Protein AF-0000000081462353 (afdb_homodimer)

pLDDT: mean 85.9, std 19.62, range [32.81, 98.94]

Secondary structure (DSSP, 8-state):
------------------TT--S-EEEEEEEEEETT--SS--TT-EE-TT-EEEEEEE-TTT--EEEEEEEE--TTSEEEEEE-S--TT-EEEEEEEE-S-TTS-EEPSSSSEEEE---STT----SEEEPPPEEEE-SSPPTTHHHHHHHHHHTT-/------------------TT--S-EEEEEEEEEETT--SS--TT-EE-TT-EEEEEEE-TTT--EEEEEEEE--TTSEEEEEE-S--TT-EEEEEEEE-S-TTS-EEPSSSSEEEE---STT----SEEEPPPEEEE-SSPPTTHHHHHHHHHHTT-

InterPro domains:
  IPR006041 Pollen allergen Ole e 1 family [PTHR31614] (5-152)

Nearest PDB structures (foldseek):
  6yoa-assembly1_B  TM=8.353E-01  e=1.155E-12  Ligustrum vulgare
  4z8w-assembly1_A  TM=8.890E-01  e=3.327E-10  Plantago lanceolata
  8dek-assembly1_A  TM=6.326E-01  e=9.142E-02  Akkermansia muciniphila
  5gni-assembly1_A  TM=4.703E-01  e=5.403E-01  Homo sapiens
  5gni-assembly1_B  TM=4.825E-01  e=7.538E-01  Homo sapiens

Sequence (314 aa):
MARLLLFALCVLPSLVSAWGMGNPFHVRGRVYCDTCQCGFETQKTTYISGATVRVECRDRTDLQLRYSLEGVTDSAGAYKIKVVGDQADRICHVVLVDSPLADCKIAHPVRNRAEVILTRSNGAISDLHYANSLGFVKDEALPGCAELVKKLLESDEMARLLLFALCVLPSLVSAWGMGNPFHVRGRVYCDTCQCGFETQKTTYISGATVRVECRDRTDLQLRYSLEGVTDSAGAYKIKVVGDQADRICHVVLVDSPLADCKIAHPVRNRAEVILTRSNGAISDLHYANSLGFVKDEALPGCAELVKKLLESDE

Structure (mmCIF, N/CA/C/O backbone):
data_AF-0000000081462353-model_v1
#
loop_
_entity.id
_entity.type
_entity.pdbx_description
1 polymer 'Uncharacterized protein'
#
loop_
_atom_site.group_PDB
_atom_site.id
_atom_site.type_symbol
_atom_site.label_atom_id
_atom_site.label_alt_id
_atom_site.label_comp_id
_atom_site.label_asym_id
_atom_site.label_entity_id
_atom_site.label_seq_id
_atom_site.pdbx_PDB_ins_code
_atom_site.Cartn_x
_atom_site.Cartn_y
_atom_site.Cartn_z
_atom_site.occupancy
_atom_site.B_iso_or_equiv
_atom_site.auth_seq_id
_atom_site.auth_comp_id
_atom_site.auth_asym_id
_atom_site.auth_atom_id
_atom_site.pdbx_PDB_model_num
ATOM 1 N N . MET A 1 1 ? 14.367 62.594 -28.547 1 35.31 1 MET A N 1
ATOM 2 C CA . MET A 1 1 ? 14.398 62.125 -27.172 1 35.31 1 MET A CA 1
ATOM 3 C C . MET A 1 1 ? 13.258 61.156 -26.922 1 35.31 1 MET A C 1
ATOM 5 O O . MET A 1 1 ? 12.102 61.531 -26.781 1 35.31 1 MET A O 1
ATOM 9 N N . ALA A 1 2 ? 13.359 59.938 -27.5 1 46.81 2 ALA A N 1
ATOM 10 C CA . ALA A 1 2 ? 12.453 58.812 -27.328 1 46.81 2 ALA A CA 1
ATOM 11 C C . ALA A 1 2 ? 12.344 58.406 -25.844 1 46.81 2 ALA A C 1
ATOM 13 O O . ALA A 1 2 ? 13.359 58.156 -25.188 1 46.81 2 ALA A O 1
ATOM 14 N N . ARG A 1 3 ? 11.305 58.938 -25.047 1 49.06 3 ARG A N 1
ATOM 15 C CA . ARG A 1 3 ? 10.953 58.562 -23.688 1 49.06 3 ARG A CA 1
ATOM 16 C C . ARG A 1 3 ? 10.812 57.062 -23.562 1 49.06 3 ARG A C 1
ATOM 18 O O . ARG A 1 3 ? 9.984 56.438 -24.25 1 49.06 3 ARG A O 1
ATOM 25 N N . LEU A 1 4 ? 11.883 56.344 -23.25 1 43.06 4 LEU A N 1
ATOM 26 C CA . LEU A 1 4 ? 11.844 54.938 -22.875 1 43.06 4 LEU A CA 1
ATOM 27 C C . LEU A 1 4 ? 10.836 54.688 -21.75 1 43.06 4 LEU A C 1
ATOM 29 O O . LEU A 1 4 ? 11.016 55.188 -20.641 1 43.06 4 LEU A O 1
ATOM 33 N N . LEU A 1 5 ? 9.578 54.531 -22.078 1 40.41 5 LEU A N 1
ATOM 34 C CA . LEU A 1 5 ? 8.594 54.125 -21.078 1 40.41 5 LEU A CA 1
ATOM 35 C C . LEU A 1 5 ? 9.023 52.844 -20.375 1 40.41 5 LEU A C 1
ATOM 37 O O . LEU A 1 5 ? 9.188 51.812 -21.016 1 40.41 5 LEU A O 1
ATOM 41 N N . LEU A 1 6 ? 9.844 52.969 -19.344 1 40.88 6 LEU A N 1
ATOM 42 C CA . LEU A 1 6 ? 10.156 51.875 -18.422 1 40.88 6 LEU A CA 1
ATOM 43 C C . LEU A 1 6 ? 8.883 51.281 -17.844 1 40.88 6 LEU A C 1
ATOM 45 O O . LEU A 1 6 ? 8.156 51.938 -17.109 1 40.88 6 LEU A O 1
ATOM 49 N N . PHE A 1 7 ? 8.242 50.406 -18.578 1 40.19 7 PHE A N 1
ATOM 50 C CA . PHE A 1 7 ? 7.176 49.625 -17.984 1 40.19 7 PHE A CA 1
ATOM 51 C C . PHE A 1 7 ? 7.684 48.844 -16.766 1 40.19 7 PHE A C 1
ATOM 53 O O . PHE A 1 7 ? 8.57 48 -16.891 1 40.19 7 PHE A O 1
ATOM 60 N N . ALA A 1 8 ? 7.648 49.438 -15.578 1 42.81 8 ALA A N 1
ATOM 61 C CA . ALA A 1 8 ? 7.906 48.75 -14.328 1 42.81 8 ALA A CA 1
ATOM 62 C C . ALA A 1 8 ? 6.992 47.531 -14.188 1 42.81 8 ALA A C 1
ATOM 64 O O . ALA A 1 8 ? 5.766 47.656 -14.141 1 42.81 8 ALA A O 1
ATOM 65 N N . LEU A 1 9 ? 7.371 46.406 -14.781 1 43.69 9 LEU A N 1
ATOM 66 C CA . LEU A 1 9 ? 6.707 45.156 -14.453 1 43.69 9 LEU A CA 1
ATOM 67 C C . LEU A 1 9 ? 6.633 44.969 -12.938 1 43.69 9 LEU A C 1
ATOM 69 O O . LEU A 1 9 ? 7.66 44.781 -12.281 1 43.69 9 LEU A O 1
ATOM 73 N N . CYS A 1 10 ? 5.656 45.594 -12.273 1 40.75 10 CYS A N 1
ATOM 74 C CA . CYS A 1 10 ? 5.379 45.312 -10.875 1 40.75 10 CYS A CA 1
ATOM 75 C C . CYS A 1 10 ? 5.227 43.812 -10.656 1 40.75 10 CYS A C 1
ATOM 77 O O . CYS A 1 10 ? 4.277 43.188 -11.156 1 40.75 10 CYS A O 1
ATOM 79 N N . VAL A 1 11 ? 6.297 43.094 -10.562 1 38.12 11 VAL A N 1
ATOM 80 C CA . VAL A 1 11 ? 6.195 41.75 -10.023 1 38.12 11 VAL A CA 1
ATOM 81 C C . VAL A 1 11 ? 5.41 41.75 -8.711 1 38.12 11 VAL A C 1
ATOM 83 O O . VAL A 1 11 ? 5.848 42.375 -7.73 1 38.12 11 VAL A O 1
ATOM 86 N N . LEU A 1 12 ? 4.055 41.969 -8.805 1 39.31 12 LEU A N 1
ATOM 87 C CA . LEU A 1 12 ? 3.287 41.719 -7.59 1 39.31 12 LEU A CA 1
ATOM 88 C C . LEU A 1 12 ? 3.809 40.5 -6.84 1 39.31 12 LEU A C 1
ATOM 90 O O . LEU A 1 12 ? 3.943 39.438 -7.418 1 39.31 12 LEU A O 1
ATOM 94 N N . PRO A 1 13 ? 4.605 40.75 -5.797 1 38.78 13 PRO A N 1
ATOM 95 C CA . PRO A 1 13 ? 4.828 39.531 -5.004 1 38.78 13 PRO A CA 1
ATOM 96 C C . PRO A 1 13 ? 3.541 38.75 -4.746 1 38.78 13 PRO A C 1
ATOM 98 O O . PRO A 1 13 ? 2.502 39.344 -4.457 1 38.78 13 PRO A O 1
ATOM 101 N N . SER A 1 14 ? 3.193 37.812 -5.641 1 37.59 14 SER A N 1
ATOM 102 C CA . SER A 1 14 ? 2.135 36.906 -5.18 1 37.59 14 SER A CA 1
ATOM 103 C C . SER A 1 14 ? 2.238 36.656 -3.68 1 37.59 14 SER A C 1
ATOM 105 O O . SER A 1 14 ? 3.246 36.125 -3.199 1 37.59 14 SER A O 1
ATOM 107 N N . LEU A 1 15 ? 1.846 37.594 -2.877 1 32.84 15 LEU A N 1
ATOM 108 C CA . LEU A 1 15 ? 1.673 37.25 -1.471 1 32.84 15 LEU A CA 1
ATOM 109 C C . LEU A 1 15 ? 1.137 35.844 -1.32 1 32.84 15 LEU A C 1
ATOM 111 O O . LEU A 1 15 ? -0.007 35.562 -1.689 1 32.84 15 LEU A O 1
ATOM 115 N N . VAL A 1 16 ? 1.952 34.875 -1.685 1 36.88 16 VAL A N 1
ATOM 116 C CA . VAL A 1 16 ? 1.567 33.625 -1.043 1 36.88 16 VAL A CA 1
ATOM 117 C C . VAL A 1 16 ? 1.137 33.875 0.397 1 36.88 16 VAL A C 1
ATOM 119 O O . VAL A 1 16 ? 1.931 34.344 1.212 1 36.88 16 VAL A O 1
ATOM 122 N N . SER A 1 17 ? -0.048 34.594 0.591 1 33.78 17 SER A N 1
ATOM 123 C CA . SER A 1 17 ? -0.599 34.719 1.937 1 33.78 17 SER A CA 1
ATOM 124 C C . SER A 1 17 ? -0.108 33.594 2.844 1 33.78 17 SER A C 1
ATOM 126 O O . SER A 1 17 ? -0.236 32.406 2.506 1 33.78 17 SER A O 1
ATOM 128 N N . ALA A 1 18 ? 0.936 33.75 3.572 1 38.09 18 ALA A N 1
ATOM 129 C CA . ALA A 1 18 ? 1.39 32.969 4.715 1 38.09 18 ALA A CA 1
ATOM 130 C C . ALA A 1 18 ? 0.212 32.531 5.582 1 38.09 18 ALA A C 1
ATOM 132 O O . ALA A 1 18 ? 0.402 32.031 6.695 1 38.09 18 ALA A O 1
ATOM 133 N N . TRP A 1 19 ? -0.951 33.281 5.605 1 39.91 19 TRP A N 1
ATOM 134 C CA . TRP A 1 19 ? -1.946 33.062 6.645 1 39.91 19 TRP A CA 1
ATOM 135 C C . TRP A 1 19 ? -2.012 31.578 7.016 1 39.91 19 TRP A C 1
ATOM 137 O O . TRP A 1 19 ? -1.968 31.234 8.195 1 39.91 19 TRP A O 1
ATOM 147 N N . GLY A 1 20 ? -2.916 30.766 6.246 1 41.38 20 GLY A N 1
ATOM 148 C CA . GLY A 1 20 ? -3.473 29.484 6.645 1 41.38 20 GLY A CA 1
ATOM 149 C C . GLY A 1 20 ? -2.428 28.391 6.758 1 41.38 20 GLY A C 1
ATOM 150 O O . GLY A 1 20 ? -2.512 27.375 6.066 1 41.38 20 GLY A O 1
ATOM 151 N N . MET A 1 21 ? -1.361 28.719 6.91 1 50.09 21 MET A N 1
ATOM 152 C CA . MET A 1 21 ? -0.301 27.719 6.973 1 50.09 21 MET A CA 1
ATOM 153 C C . MET A 1 21 ? -0.575 26.703 8.078 1 50.09 21 MET A C 1
ATOM 155 O O . MET A 1 21 ? -0.291 26.969 9.25 1 50.09 21 MET A O 1
ATOM 159 N N . GLY A 1 22 ? -1.827 26.375 8.273 1 60.41 22 GLY A N 1
ATOM 160 C CA . GLY A 1 22 ? -2.24 25.375 9.242 1 60.41 22 GLY A CA 1
ATOM 161 C C . GLY A 1 22 ? -1.148 24.375 9.555 1 60.41 22 GLY A C 1
ATOM 162 O O . GLY A 1 22 ? -0.006 24.531 9.117 1 60.41 22 GLY A O 1
ATOM 163 N N . ASN A 1 23 ? -1.297 23.688 10.688 1 79.31 23 ASN A N 1
ATOM 164 C CA . ASN A 1 23 ? -0.385 22.609 11.07 1 79.31 23 ASN A CA 1
ATOM 165 C C . ASN A 1 23 ? 0.07 21.797 9.859 1 79.31 23 ASN A C 1
ATOM 167 O O . ASN A 1 23 ? -0.723 21.531 8.953 1 79.31 23 ASN A O 1
ATOM 171 N N . PRO A 1 24 ? 1.426 21.797 9.766 1 90.06 24 PRO A N 1
ATOM 172 C CA . PRO A 1 24 ? 1.896 20.984 8.641 1 90.06 24 PRO A CA 1
ATOM 173 C C . PRO A 1 24 ? 1.371 19.547 8.688 1 90.06 24 PRO A C 1
ATOM 175 O O . PRO A 1 24 ? 0.983 19.062 9.75 1 90.06 24 PRO A O 1
ATOM 178 N N . PHE A 1 25 ? 1.345 19.031 7.488 1 92.5 25 PHE A N 1
ATOM 179 C CA . PHE A 1 25 ? 1.126 17.594 7.422 1 92.5 25 PHE A CA 1
ATOM 180 C C . PHE A 1 25 ? 2.414 16.828 7.719 1 92.5 25 PHE A C 1
ATOM 182 O O . PHE A 1 25 ? 3.502 17.281 7.348 1 92.5 25 PHE A O 1
ATOM 189 N N . HIS A 1 26 ? 2.246 15.766 8.367 1 93.5 26 HIS A N 1
ATOM 190 C CA . HIS A 1 26 ? 3.355 14.859 8.641 1 93.5 26 HIS A CA 1
ATOM 191 C C . HIS A 1 26 ? 3.203 13.562 7.855 1 93.5 26 HIS A C 1
ATOM 193 O O . HIS A 1 26 ? 2.309 12.758 8.141 1 93.5 26 HIS A O 1
ATOM 199 N N . VAL A 1 27 ? 4.125 13.383 6.852 1 95.88 27 VAL A N 1
ATOM 200 C CA . VAL A 1 27 ? 4.121 12.156 6.051 1 95.88 27 VAL A CA 1
ATOM 201 C C . VAL A 1 27 ? 5.207 11.211 6.551 1 95.88 27 VAL A C 1
ATOM 203 O O . VAL A 1 27 ? 6.379 11.594 6.645 1 95.88 27 VAL A O 1
ATOM 206 N N . ARG A 1 28 ? 4.785 10.008 6.824 1 96.38 28 ARG A N 1
ATOM 207 C CA . ARG A 1 28 ? 5.715 9.016 7.348 1 96.38 28 ARG A CA 1
ATOM 208 C C . ARG A 1 28 ? 5.613 7.703 6.574 1 96.38 28 ARG A C 1
ATOM 210 O O . ARG A 1 28 ? 4.559 7.387 6.02 1 96.38 28 ARG A O 1
ATOM 217 N N . GLY A 1 29 ? 6.684 6.984 6.586 1 97.5 29 GLY A N 1
ATOM 218 C CA . GLY A 1 29 ? 6.758 5.676 5.961 1 97.5 29 GLY A CA 1
ATOM 219 C C . GLY A 1 29 ? 8.125 5.031 6.09 1 97.5 29 GLY A C 1
ATOM 220 O O . GLY A 1 29 ? 8.969 5.496 6.859 1 97.5 29 GLY A O 1
ATOM 221 N N . ARG A 1 30 ? 8.203 3.887 5.391 1 98.25 30 ARG A N 1
ATOM 222 C CA . ARG A 1 30 ? 9.461 3.145 5.465 1 98.25 30 ARG A CA 1
ATOM 223 C C . ARG A 1 30 ? 9.906 2.688 4.078 1 98.25 30 ARG A C 1
ATOM 225 O O . ARG A 1 30 ? 9.094 2.623 3.152 1 98.25 30 ARG A O 1
ATOM 232 N N . VAL A 1 31 ? 11.164 2.471 4.059 1 98.88 31 VAL A N 1
ATOM 233 C CA . VAL A 1 31 ? 11.773 1.926 2.846 1 98.88 31 VAL A CA 1
ATOM 234 C C . VAL A 1 31 ? 12.508 0.629 3.174 1 98.88 31 VAL A C 1
ATOM 236 O O . VAL A 1 31 ? 13.258 0.564 4.148 1 98.88 31 VAL A O 1
ATOM 239 N N . TYR A 1 32 ? 12.297 -0.385 2.328 1 98.69 32 TYR A N 1
ATOM 240 C CA . TYR A 1 32 ? 12.914 -1.674 2.611 1 98.69 32 TYR A CA 1
ATOM 241 C C . TYR A 1 32 ? 13.594 -2.238 1.369 1 98.69 32 TYR A C 1
ATOM 243 O O . TYR A 1 32 ? 13.383 -1.743 0.26 1 98.69 32 TYR A O 1
ATOM 251 N N . CYS A 1 33 ? 14.477 -3.152 1.644 1 98.75 33 CYS A N 1
ATOM 252 C CA . CYS A 1 33 ? 15.047 -3.986 0.593 1 98.75 33 CYS A CA 1
ATOM 253 C C . CYS A 1 33 ? 14.383 -5.359 0.565 1 98.75 33 CYS A C 1
ATOM 255 O O . CYS A 1 33 ? 14.398 -6.082 1.562 1 98.75 33 CYS A O 1
ATOM 257 N N . ASP A 1 34 ? 13.766 -5.668 -0.544 1 96.5 34 ASP A N 1
ATOM 258 C CA . ASP A 1 34 ? 13.242 -7.012 -0.77 1 96.5 34 ASP A CA 1
ATOM 259 C C . ASP A 1 34 ? 14.367 -8 -1.055 1 96.5 34 ASP A C 1
ATOM 261 O O . ASP A 1 34 ? 14.734 -8.219 -2.211 1 96.5 34 ASP A O 1
ATOM 265 N N . THR A 1 35 ? 14.734 -8.648 -0.069 1 96.75 35 THR A N 1
ATOM 266 C CA . THR A 1 35 ? 15.961 -9.445 -0.152 1 96.75 35 THR A CA 1
ATOM 267 C C . THR A 1 35 ? 15.688 -10.797 -0.796 1 96.75 35 THR A C 1
ATOM 269 O O . THR A 1 35 ? 16.609 -11.516 -1.174 1 96.75 35 THR A O 1
ATOM 272 N N . CYS A 1 36 ? 14.453 -11.117 -1.008 1 93.5 36 CYS A N 1
ATOM 273 C CA . CYS A 1 36 ? 14.117 -12.422 -1.576 1 93.5 36 CYS A CA 1
ATOM 274 C C . CYS A 1 36 ? 13.359 -12.266 -2.887 1 93.5 36 CYS A C 1
ATOM 276 O O . CYS A 1 36 ? 12.844 -13.242 -3.434 1 93.5 36 CYS A O 1
ATOM 278 N N . GLN A 1 37 ? 13.164 -11.062 -3.279 1 90.75 37 GLN A N 1
ATOM 279 C CA . GLN A 1 37 ? 12.477 -10.773 -4.531 1 90.75 37 GLN A CA 1
ATOM 280 C C . GLN A 1 37 ? 11.055 -11.336 -4.523 1 90.75 37 GLN A C 1
ATOM 282 O O . GLN A 1 37 ? 10.602 -11.906 -5.52 1 90.75 37 GLN A O 1
ATOM 287 N N . CYS A 1 38 ? 10.469 -11.172 -3.348 1 88.5 38 CYS A N 1
ATOM 288 C CA . CYS A 1 38 ? 9.117 -11.695 -3.188 1 88.5 38 CYS A CA 1
ATOM 289 C C . CYS A 1 38 ? 8.078 -10.68 -3.654 1 88.5 38 CYS A C 1
ATOM 291 O O . CYS A 1 38 ? 6.938 -11.047 -3.941 1 88.5 38 CYS A O 1
ATOM 293 N N . GLY A 1 39 ? 8.445 -9.43 -3.617 1 88.38 39 GLY A N 1
ATOM 294 C CA . GLY A 1 39 ? 7.512 -8.367 -3.961 1 88.38 39 GLY A CA 1
ATOM 295 C C . GLY A 1 39 ? 6.793 -7.793 -2.756 1 88.38 39 GLY A C 1
ATOM 296 O O . GLY A 1 39 ? 5.938 -6.918 -2.898 1 88.38 39 GLY A O 1
ATOM 297 N N . PHE A 1 40 ? 7.066 -8.344 -1.596 1 90.19 40 PHE A N 1
ATOM 298 C CA . PHE A 1 40 ? 6.496 -7.875 -0.339 1 90.19 40 PHE A CA 1
ATOM 299 C C . PHE A 1 40 ? 7.465 -8.102 0.814 1 90.19 40 PHE A C 1
ATOM 301 O O . PHE A 1 40 ? 8.508 -8.734 0.642 1 90.19 40 PHE A O 1
ATOM 308 N N . GLU A 1 41 ? 7.113 -7.52 1.878 1 93.31 41 GLU A N 1
ATOM 309 C CA . GLU A 1 41 ? 7.969 -7.652 3.055 1 93.31 41 GLU A CA 1
ATOM 310 C C . GLU A 1 41 ? 7.848 -9.039 3.67 1 93.31 41 GLU A C 1
ATOM 312 O O . GLU A 1 41 ? 6.75 -9.594 3.766 1 93.31 41 GLU A O 1
ATOM 317 N N . THR A 1 42 ? 9.016 -9.625 4.012 1 93.19 42 THR A N 1
ATOM 318 C CA . THR A 1 42 ? 9.109 -10.914 4.695 1 93.19 42 THR A CA 1
ATOM 319 C C . THR A 1 42 ? 9.992 -10.805 5.934 1 93.19 42 THR A C 1
ATOM 321 O O . THR A 1 42 ? 10.453 -9.711 6.281 1 93.19 42 THR A O 1
ATOM 324 N N . GLN A 1 43 ? 10.141 -11.961 6.566 1 94.5 43 GLN A N 1
ATOM 325 C CA . GLN A 1 43 ? 11.031 -11.984 7.723 1 94.5 43 GLN A CA 1
ATOM 326 C C . GLN A 1 43 ? 12.477 -11.734 7.309 1 94.5 43 GLN A C 1
ATOM 328 O O . GLN A 1 43 ? 13.32 -11.422 8.148 1 94.5 43 GLN A O 1
ATOM 333 N N . LYS A 1 44 ? 12.789 -11.742 6.004 1 96.06 44 LYS A N 1
ATOM 334 C CA . LYS A 1 44 ? 14.148 -11.523 5.523 1 96.06 44 LYS A CA 1
ATOM 335 C C . LYS A 1 44 ? 14.32 -10.109 4.977 1 96.06 44 LYS A C 1
ATOM 337 O O . LYS A 1 44 ? 15.414 -9.734 4.559 1 96.06 44 LYS A O 1
ATOM 342 N N . THR A 1 45 ? 13.289 -9.375 5.051 1 96.88 45 THR A N 1
ATOM 343 C CA . THR A 1 45 ? 13.336 -7.984 4.609 1 96.88 45 THR A CA 1
ATOM 344 C C . THR A 1 45 ? 14.273 -7.172 5.492 1 96.88 45 THR A C 1
ATOM 346 O O . THR A 1 45 ? 14.312 -7.363 6.711 1 96.88 45 THR A O 1
ATOM 349 N N . THR A 1 46 ? 15.016 -6.281 4.852 1 97.81 46 THR A N 1
ATOM 350 C CA . THR A 1 46 ? 15.812 -5.301 5.578 1 97.81 46 THR A CA 1
ATOM 351 C C . THR A 1 46 ? 15.359 -3.883 5.254 1 97.81 46 THR A C 1
ATOM 353 O O . THR A 1 46 ? 15.102 -3.559 4.094 1 97.81 46 THR A O 1
ATOM 356 N N . TYR A 1 47 ? 15.25 -3.076 6.34 1 98.69 47 TYR A N 1
ATOM 357 C CA . TYR A 1 47 ? 14.93 -1.669 6.137 1 98.69 47 TYR A CA 1
ATOM 358 C C . TYR A 1 47 ? 16.188 -0.864 5.816 1 98.69 47 TYR A C 1
ATOM 360 O O . TYR A 1 47 ? 17.266 -1.149 6.34 1 98.69 47 TYR A O 1
ATOM 368 N N . ILE A 1 48 ? 16.031 0.091 4.965 1 98.88 48 ILE A N 1
ATOM 369 C CA . ILE A 1 48 ? 17.203 0.777 4.41 1 98.88 48 ILE A CA 1
ATOM 370 C C . ILE A 1 48 ? 17.375 2.131 5.094 1 98.88 48 ILE A C 1
ATOM 372 O O . ILE A 1 48 ? 16.516 3.014 4.965 1 98.88 48 ILE A O 1
ATOM 376 N N . SER A 1 49 ? 18.453 2.266 5.809 1 98.75 49 SER A N 1
ATOM 377 C CA . SER A 1 49 ? 18.891 3.572 6.301 1 98.75 49 SER A CA 1
ATOM 378 C C . SER A 1 49 ? 19.516 4.398 5.188 1 98.75 49 SER A C 1
ATOM 380 O O . SER A 1 49 ? 20.344 3.893 4.422 1 98.75 49 SER A O 1
ATOM 382 N N . GLY A 1 50 ? 19.094 5.664 5.023 1 98.88 50 GLY A N 1
ATOM 383 C CA . GLY A 1 50 ? 19.75 6.566 4.086 1 98.88 50 GLY A CA 1
ATOM 384 C C . GLY A 1 50 ? 19.109 6.562 2.711 1 98.88 50 GLY A C 1
ATOM 385 O O . GLY A 1 50 ? 19.641 7.148 1.77 1 98.88 50 GLY A O 1
ATOM 386 N N . ALA A 1 51 ? 18.031 5.887 2.623 1 98.94 51 ALA A N 1
ATOM 387 C CA . ALA A 1 51 ? 17.312 5.961 1.357 1 98.94 51 ALA A CA 1
ATOM 388 C C . ALA A 1 51 ? 16.641 7.324 1.183 1 98.94 51 ALA A C 1
ATOM 390 O O . ALA A 1 51 ? 16.188 7.93 2.156 1 98.94 51 ALA A O 1
ATOM 391 N N . THR A 1 52 ? 16.516 7.777 -0.047 1 98.94 52 THR A N 1
ATOM 392 C CA . THR A 1 52 ? 15.859 9.039 -0.356 1 98.94 52 THR A CA 1
ATOM 393 C C . THR A 1 52 ? 14.477 8.797 -0.959 1 98.94 52 THR A C 1
ATOM 395 O O . THR A 1 52 ? 14.32 7.949 -1.841 1 98.94 52 THR A O 1
ATOM 398 N N . VAL A 1 53 ? 13.531 9.492 -0.381 1 98.94 53 VAL A N 1
ATOM 399 C CA . VAL A 1 53 ? 12.18 9.516 -0.929 1 98.94 53 VAL A CA 1
ATOM 400 C C . VAL A 1 53 ? 11.758 10.953 -1.228 1 98.94 53 VAL A C 1
ATOM 402 O O . VAL A 1 53 ? 12.438 11.898 -0.819 1 98.94 53 VAL A O 1
ATOM 405 N N . ARG A 1 54 ? 10.648 11.047 -2.014 1 98.88 54 ARG A N 1
ATOM 406 C CA . ARG A 1 54 ? 10.156 12.375 -2.369 1 98.88 54 ARG A CA 1
ATOM 407 C C . ARG A 1 54 ? 8.633 12.422 -2.34 1 98.88 54 ARG A C 1
ATOM 409 O O . ARG A 1 54 ? 7.973 11.516 -2.85 1 98.88 54 ARG A O 1
ATOM 416 N N . VAL A 1 55 ? 8.148 13.469 -1.651 1 98.69 55 VAL A N 1
ATOM 417 C CA . VAL A 1 55 ? 6.734 13.797 -1.81 1 98.69 55 VAL A CA 1
ATOM 418 C C . VAL A 1 55 ? 6.547 14.664 -3.057 1 98.69 55 VA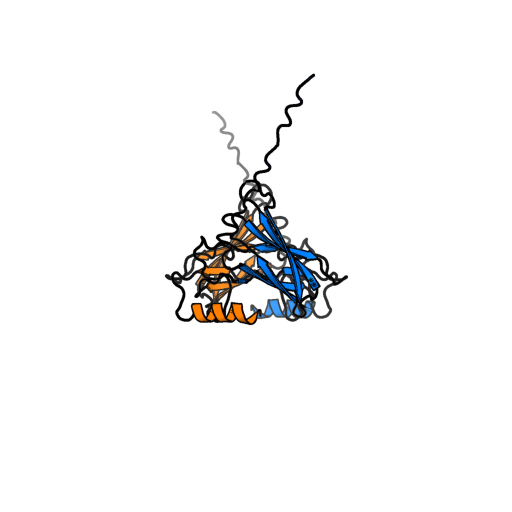L A C 1
ATOM 420 O O . VAL A 1 55 ? 7.234 15.672 -3.234 1 98.69 55 VAL A O 1
ATOM 423 N N . GLU A 1 56 ? 5.684 14.219 -3.91 1 98.62 56 GLU A N 1
ATOM 424 C CA . GLU A 1 56 ? 5.332 14.992 -5.098 1 98.62 56 GLU A CA 1
ATOM 425 C C . GLU A 1 56 ? 3.82 15.156 -5.223 1 98.62 56 GLU A C 1
ATOM 427 O O . GLU A 1 56 ? 3.068 14.203 -5.012 1 98.62 56 GLU A O 1
ATOM 432 N N . CYS A 1 57 ? 3.434 16.359 -5.516 1 98.06 57 CYS A N 1
ATOM 433 C CA . CYS A 1 57 ? 2.027 16.641 -5.777 1 98.06 57 CYS A CA 1
ATOM 434 C C . CYS A 1 57 ? 1.847 17.281 -7.152 1 98.06 57 CYS A C 1
ATOM 436 O O . CYS A 1 57 ? 2.57 18.203 -7.508 1 98.06 57 CYS A O 1
ATOM 438 N N . ARG A 1 58 ? 0.872 16.688 -7.828 1 97.81 58 ARG A N 1
ATOM 439 C CA . ARG A 1 58 ? 0.622 17.125 -9.195 1 97.81 58 ARG A CA 1
ATOM 440 C C . ARG A 1 58 ? -0.813 17.625 -9.359 1 97.81 58 ARG A C 1
ATOM 442 O O . ARG A 1 58 ? -1.724 17.125 -8.695 1 97.81 58 ARG A O 1
ATOM 449 N N . ASP A 1 59 ? -0.865 18.562 -10.289 1 96.69 59 ASP A N 1
ATOM 450 C CA . ASP A 1 59 ? -2.199 19.016 -10.672 1 96.69 59 ASP A CA 1
ATOM 451 C C . ASP A 1 59 ? -2.984 17.891 -11.352 1 96.69 59 ASP A C 1
ATOM 453 O O . ASP A 1 59 ? -2.439 17.156 -12.18 1 96.69 59 ASP A O 1
ATOM 457 N N . ARG A 1 60 ? -4.262 17.844 -10.969 1 92.12 60 ARG A N 1
ATOM 458 C CA . ARG A 1 60 ? -5.082 16.75 -11.477 1 92.12 60 ARG A CA 1
ATOM 459 C C . ARG A 1 60 ? -5.352 16.906 -12.969 1 92.12 60 ARG A C 1
ATOM 461 O O . ARG A 1 60 ? -5.512 15.914 -13.688 1 92.12 60 ARG A O 1
ATOM 468 N N . THR A 1 61 ? -5.34 18.141 -13.469 1 92.88 61 THR A N 1
ATOM 469 C CA . THR A 1 61 ? -5.758 18.406 -14.844 1 92.88 61 THR A CA 1
ATOM 470 C C . THR A 1 61 ? -4.574 18.297 -15.797 1 92.88 61 THR A C 1
ATOM 472 O O . THR A 1 61 ? -4.645 17.594 -16.812 1 92.88 61 THR A O 1
ATOM 475 N N . ASP A 1 62 ? -3.48 18.875 -15.508 1 94 62 ASP A N 1
ATOM 476 C CA . ASP A 1 62 ? -2.387 18.906 -16.469 1 94 62 ASP A CA 1
ATOM 477 C C . ASP A 1 62 ? -1.221 18.031 -16.016 1 94 62 ASP A C 1
ATOM 479 O O . ASP A 1 62 ? -0.208 17.938 -16.719 1 94 62 ASP A O 1
ATOM 483 N N . LEU A 1 63 ? -1.341 17.5 -14.828 1 94.12 63 LEU A N 1
ATOM 484 C CA . LEU A 1 63 ? -0.371 16.562 -14.266 1 94.12 63 LEU A CA 1
ATOM 485 C C . LEU A 1 63 ? 0.983 17.234 -14.07 1 94.12 63 LEU A C 1
ATOM 487 O O . LEU A 1 63 ? 2.012 16.562 -13.992 1 94.12 63 LEU A O 1
ATOM 491 N N . GLN A 1 64 ? 0.986 18.547 -13.961 1 96.88 64 GLN A N 1
ATOM 492 C CA . GLN A 1 64 ? 2.23 19.266 -13.688 1 96.88 64 GLN A CA 1
ATOM 493 C C . GLN A 1 64 ? 2.602 19.172 -12.211 1 96.88 64 GLN A C 1
ATOM 495 O O . GLN A 1 64 ? 1.735 19.266 -11.344 1 96.88 64 GLN A O 1
ATOM 500 N N . LEU A 1 65 ? 3.943 19.031 -11.984 1 97.38 65 LEU A N 1
ATOM 501 C CA . LEU A 1 65 ? 4.457 19 -10.625 1 97.38 65 LEU A CA 1
ATOM 502 C C . LEU A 1 65 ? 4.281 20.359 -9.945 1 97.38 65 LEU A C 1
ATOM 504 O O . LEU A 1 65 ? 4.734 21.375 -10.469 1 97.38 65 LEU A O 1
ATOM 508 N N . ARG A 1 66 ? 3.568 20.359 -8.797 1 97.06 66 ARG A N 1
ATOM 509 C CA . ARG A 1 66 ? 3.287 21.625 -8.102 1 97.06 66 ARG A CA 1
ATOM 510 C C . ARG A 1 66 ? 3.986 21.672 -6.75 1 97.06 66 ARG A C 1
ATOM 512 O O . ARG A 1 66 ? 4.188 22.75 -6.188 1 97.06 66 ARG A O 1
ATOM 519 N N . TYR A 1 67 ? 4.273 20.578 -6.227 1 96.94 67 TYR A N 1
ATOM 520 C CA . TYR A 1 67 ? 4.969 20.469 -4.949 1 96.94 67 TYR A CA 1
ATOM 521 C C . TYR A 1 67 ? 5.941 19.297 -4.953 1 96.94 67 TYR A C 1
ATOM 523 O O . TYR A 1 67 ? 5.633 18.234 -5.484 1 96.94 67 TYR A O 1
ATOM 531 N N . SER A 1 68 ? 7.141 19.547 -4.422 1 98.12 68 SER A N 1
ATOM 532 C CA . SER A 1 68 ? 8.156 18.5 -4.316 1 98.12 68 SER A CA 1
ATOM 533 C C . SER A 1 68 ? 9.055 18.719 -3.105 1 98.12 68 SER A C 1
ATOM 535 O O . SER A 1 68 ? 9.562 19.828 -2.898 1 98.12 68 SER A O 1
ATOM 537 N N . LEU A 1 69 ? 9.25 17.703 -2.291 1 98.5 69 LEU A N 1
ATOM 538 C CA . LEU A 1 69 ? 10.117 17.75 -1.121 1 98.5 69 LEU A CA 1
ATOM 539 C C . LEU A 1 69 ? 10.719 16.375 -0.831 1 98.5 69 LEU A C 1
ATOM 541 O O . LEU A 1 69 ? 9.992 15.391 -0.709 1 98.5 69 LEU A O 1
ATOM 545 N N . GLU A 1 70 ? 12.047 16.312 -0.684 1 98.56 70 GLU A N 1
ATOM 546 C CA . GLU A 1 70 ? 12.719 15.047 -0.442 1 98.56 70 GLU A CA 1
ATOM 547 C C . GLU A 1 70 ? 12.938 14.812 1.051 1 98.56 70 GLU A C 1
ATOM 549 O O . GLU A 1 70 ? 12.938 15.758 1.839 1 98.56 70 GLU A O 1
ATOM 554 N N . GLY A 1 71 ? 12.969 13.57 1.388 1 98.69 71 GLY A N 1
ATOM 555 C CA . GLY A 1 71 ? 13.359 13.094 2.707 1 98.69 71 GLY A CA 1
ATOM 556 C C . GLY A 1 71 ? 14.297 11.906 2.66 1 98.69 71 GLY A C 1
ATOM 557 O O . GLY A 1 71 ? 14.492 11.305 1.603 1 98.69 71 GLY A O 1
ATOM 558 N N . VAL A 1 72 ? 14.953 11.68 3.814 1 98.88 72 VAL A N 1
ATOM 559 C CA . VAL A 1 72 ? 15.898 10.57 3.928 1 98.88 72 VAL A CA 1
ATOM 560 C C . VAL A 1 72 ? 15.523 9.695 5.121 1 98.88 72 VAL A C 1
ATOM 562 O O . VAL A 1 72 ? 15.156 10.203 6.184 1 98.88 72 VAL A O 1
ATOM 565 N N . THR A 1 73 ? 15.625 8.422 4.918 1 98.75 73 THR A N 1
ATOM 566 C CA . THR A 1 73 ? 15.25 7.508 5.992 1 98.75 73 THR A CA 1
ATOM 567 C C . THR A 1 73 ? 16.297 7.512 7.094 1 98.75 73 THR A C 1
ATOM 569 O O . THR A 1 73 ? 17.484 7.738 6.828 1 98.75 73 THR A O 1
ATOM 572 N N . ASP A 1 74 ? 15.844 7.25 8.234 1 98.19 74 ASP A N 1
ATOM 573 C CA . ASP A 1 74 ? 16.734 7.148 9.383 1 98.19 74 ASP A CA 1
ATOM 574 C C . ASP A 1 74 ? 17.266 5.73 9.547 1 98.19 74 ASP A C 1
ATOM 576 O O . ASP A 1 74 ? 17.219 4.93 8.609 1 98.19 74 ASP A O 1
ATOM 580 N N . SER A 1 75 ? 17.75 5.379 10.758 1 98 75 SER A N 1
ATOM 581 C CA . SER A 1 75 ? 18.422 4.105 11 1 98 75 SER A CA 1
ATOM 582 C C . SER A 1 75 ? 17.438 2.945 10.961 1 98 75 SER A C 1
ATOM 584 O O . SER A 1 75 ? 17.828 1.797 10.734 1 98 75 SER A O 1
ATOM 586 N N . ALA A 1 76 ? 16.172 3.27 11.18 1 97.19 76 ALA A N 1
ATOM 587 C CA . ALA A 1 76 ? 15.133 2.232 11.172 1 97.19 76 ALA A CA 1
ATOM 588 C C . ALA A 1 76 ? 14.484 2.123 9.797 1 97.19 76 ALA A C 1
ATOM 590 O O . ALA A 1 76 ? 13.523 1.372 9.617 1 97.19 76 ALA A O 1
ATOM 591 N N . GLY A 1 77 ? 15.023 2.885 8.812 1 98.62 77 GLY A N 1
ATOM 592 C CA . GLY A 1 77 ? 14.461 2.885 7.465 1 98.62 77 GLY A CA 1
ATOM 593 C C . GLY A 1 77 ? 13.203 3.721 7.34 1 98.62 77 GLY A C 1
ATOM 594 O O . GLY A 1 77 ? 12.453 3.582 6.375 1 98.62 77 GLY A O 1
ATOM 595 N N . ALA A 1 78 ? 12.984 4.559 8.398 1 98.19 78 ALA A N 1
ATOM 596 C CA . ALA A 1 78 ? 11.781 5.383 8.422 1 98.19 78 ALA A CA 1
ATOM 597 C C . ALA A 1 78 ? 12.086 6.805 7.957 1 98.19 78 ALA A C 1
ATOM 599 O O . ALA A 1 78 ? 13.195 7.309 8.156 1 98.19 78 ALA A O 1
ATOM 600 N N . TYR A 1 79 ? 11.125 7.406 7.301 1 98.12 79 TYR A N 1
ATOM 601 C CA . TYR A 1 79 ? 11.234 8.82 6.965 1 98.12 79 TYR A CA 1
ATOM 602 C C . TYR A 1 79 ? 10.078 9.617 7.574 1 98.12 79 TYR A C 1
ATOM 604 O O . TYR A 1 79 ? 9.016 9.062 7.852 1 98.12 79 TYR A O 1
ATOM 612 N N . LYS A 1 80 ? 10.336 10.859 7.789 1 97.06 80 LYS A N 1
ATOM 613 C CA . LYS A 1 80 ? 9.383 11.875 8.234 1 97.06 80 LYS A CA 1
ATOM 614 C C . LYS A 1 80 ? 9.523 13.156 7.418 1 97.06 80 LYS A C 1
ATOM 616 O O . LYS A 1 80 ? 10.57 13.805 7.441 1 97.06 80 LYS A O 1
ATOM 621 N N . ILE A 1 81 ? 8.508 13.453 6.719 1 97.06 81 ILE A N 1
ATOM 622 C CA . ILE A 1 81 ? 8.547 14.648 5.887 1 97.06 81 ILE A CA 1
ATOM 623 C C . ILE A 1 81 ? 7.43 15.609 6.301 1 97.06 81 ILE A C 1
ATOM 625 O O . ILE A 1 81 ? 6.262 15.219 6.363 1 97.06 81 ILE A O 1
ATOM 629 N N . LYS A 1 82 ? 7.77 16.781 6.621 1 95.38 82 LYS A N 1
ATOM 630 C CA . LYS A 1 82 ? 6.805 17.828 6.93 1 95.38 82 LYS A CA 1
ATOM 631 C C . LYS A 1 82 ? 6.406 18.594 5.676 1 95.38 82 LYS A C 1
ATOM 633 O O . LYS A 1 82 ? 7.254 19.203 5.02 1 95.38 82 LYS A O 1
ATOM 638 N N . VAL A 1 83 ? 5.156 18.453 5.383 1 95.38 83 VAL A N 1
ATOM 639 C CA . VAL A 1 83 ? 4.645 19.156 4.215 1 95.38 83 VAL A CA 1
ATOM 640 C C . VAL A 1 83 ? 3.826 20.359 4.656 1 95.38 83 VAL A C 1
ATOM 642 O O . VAL A 1 83 ? 2.775 20.219 5.285 1 95.38 83 VAL A O 1
ATOM 645 N N . VAL A 1 84 ? 4.309 21.469 4.266 1 91.56 84 VAL A N 1
ATOM 646 C CA . VAL A 1 84 ? 3.619 22.703 4.652 1 91.56 84 VAL A CA 1
ATOM 647 C C . VAL A 1 84 ? 2.545 23.031 3.621 1 91.56 84 VAL A C 1
ATOM 649 O O . VAL A 1 84 ? 2.775 22.906 2.416 1 91.56 84 VAL A O 1
ATOM 652 N N . GLY A 1 85 ? 1.362 23.375 4.16 1 88.81 85 GLY A N 1
ATOM 653 C CA . GLY A 1 85 ? 0.287 23.828 3.285 1 88.81 85 GLY A CA 1
ATOM 654 C C . GLY A 1 85 ? -0.647 22.703 2.877 1 88.81 85 GLY A C 1
ATOM 655 O O . GLY A 1 85 ? -0.231 21.547 2.781 1 88.81 85 GLY A O 1
ATOM 656 N N . ASP A 1 86 ? -1.883 23.016 2.691 1 90.94 86 ASP A N 1
ATOM 657 C CA . ASP A 1 86 ? -2.896 22.109 2.143 1 90.94 86 ASP A CA 1
ATOM 658 C C . ASP A 1 86 ? -2.727 21.953 0.634 1 90.94 86 ASP A C 1
ATOM 660 O O . ASP A 1 86 ? -2.615 22.938 -0.094 1 90.94 86 ASP A O 1
ATOM 664 N N . GLN A 1 87 ? -2.678 20.734 0.147 1 92.75 87 GLN A N 1
ATOM 665 C CA . GLN A 1 87 ? -2.414 20.469 -1.265 1 92.75 87 GLN A CA 1
ATOM 666 C C . GLN A 1 87 ? -3.715 20.391 -2.059 1 92.75 87 GLN A C 1
ATOM 668 O O . GLN A 1 87 ? -3.697 20.094 -3.258 1 92.75 87 GLN A O 1
ATOM 673 N N . ALA A 1 88 ? -4.84 20.5 -1.37 1 89.94 88 ALA A N 1
ATOM 674 C CA . ALA A 1 88 ? -6.156 20.625 -1.988 1 89.94 88 ALA A CA 1
ATOM 675 C C . ALA A 1 88 ? -6.469 19.391 -2.846 1 89.94 88 ALA A C 1
ATOM 677 O O . ALA A 1 88 ? -6.445 18.266 -2.357 1 89.94 88 ALA A O 1
ATOM 678 N N . ASP A 1 89 ? -6.797 19.625 -4.148 1 90.56 89 ASP A N 1
ATOM 679 C CA . ASP A 1 89 ? -7.266 18.547 -5.004 1 90.56 89 ASP A CA 1
ATOM 680 C C . ASP A 1 89 ? -6.109 17.922 -5.785 1 90.56 89 ASP A C 1
ATOM 682 O O . ASP A 1 89 ? -6.328 17.094 -6.68 1 90.56 89 ASP A O 1
ATOM 686 N N . ARG A 1 90 ? -4.914 18.219 -5.395 1 94.81 90 ARG A N 1
ATOM 687 C CA . ARG A 1 90 ? -3.762 17.641 -6.086 1 94.81 90 ARG A CA 1
ATOM 688 C C . ARG A 1 90 ? -3.59 16.172 -5.738 1 94.81 90 ARG A C 1
ATOM 690 O O . ARG A 1 90 ? -4.016 15.727 -4.672 1 94.81 90 ARG A O 1
ATOM 697 N N . ILE A 1 91 ? -2.975 15.461 -6.711 1 95.62 91 ILE A N 1
ATOM 698 C CA . ILE A 1 91 ? -2.615 14.07 -6.469 1 95.62 91 ILE A CA 1
ATOM 699 C C . ILE A 1 91 ? -1.212 13.992 -5.867 1 95.62 91 ILE A C 1
ATOM 701 O O . ILE A 1 91 ? -0.245 14.453 -6.48 1 95.62 91 ILE A O 1
ATOM 705 N N . CYS A 1 92 ? -1.099 13.445 -4.715 1 96.81 92 CYS A N 1
ATOM 706 C CA . CYS A 1 92 ? 0.185 13.414 -4.02 1 96.81 92 CYS A CA 1
ATOM 707 C C . CYS A 1 92 ? 0.653 11.984 -3.801 1 96.81 92 CYS A C 1
ATOM 709 O O . CYS A 1 92 ? -0.143 11.117 -3.443 1 96.81 92 CYS A O 1
ATOM 711 N N . HIS A 1 93 ? 1.965 11.773 -4.043 1 98 93 HIS A N 1
ATOM 712 C CA . HIS A 1 93 ? 2.621 10.484 -3.82 1 98 93 HIS A CA 1
ATOM 713 C C . HIS A 1 93 ? 3.93 10.664 -3.059 1 98 93 HIS A C 1
ATOM 715 O O . HIS A 1 93 ? 4.543 11.727 -3.105 1 98 93 HIS A O 1
ATOM 721 N N . VAL A 1 94 ? 4.223 9.672 -2.33 1 98.69 94 VAL A N 1
ATOM 722 C CA . VAL A 1 94 ? 5.629 9.469 -1.987 1 98.69 94 VAL A CA 1
ATOM 723 C C . VAL A 1 94 ? 6.27 8.5 -2.984 1 98.69 94 VAL A C 1
ATOM 725 O O . VAL A 1 94 ? 5.707 7.449 -3.287 1 98.69 94 VAL A O 1
ATOM 728 N N . VAL A 1 95 ? 7.52 8.883 -3.48 1 98.75 95 VAL A N 1
ATOM 729 C CA . VAL A 1 95 ? 8.18 8.039 -4.477 1 98.75 95 VAL A CA 1
ATOM 730 C C . VAL A 1 95 ? 9.609 7.742 -4.039 1 98.75 95 VAL A C 1
ATOM 732 O O . VAL A 1 95 ? 10.219 8.539 -3.32 1 98.75 95 VAL A O 1
ATOM 735 N N . LEU A 1 96 ? 10.078 6.59 -4.484 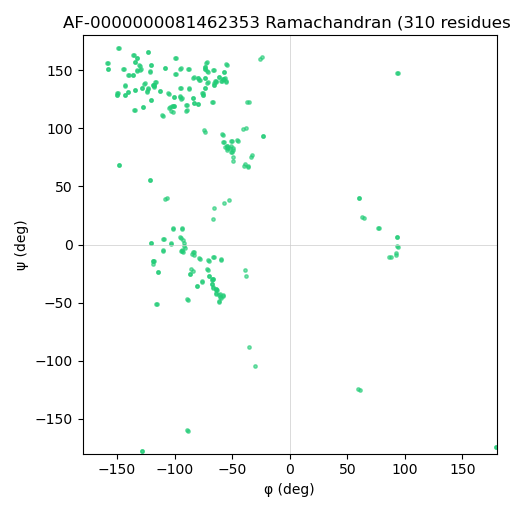1 98.81 96 LEU A N 1
ATOM 736 C CA . LEU A 1 96 ? 11.484 6.258 -4.266 1 98.81 96 LEU A CA 1
ATOM 737 C C . LEU A 1 96 ? 12.391 7.113 -5.152 1 98.81 96 LEU A C 1
ATOM 739 O O . LEU A 1 96 ? 12.07 7.348 -6.32 1 98.81 96 LEU A O 1
ATOM 743 N N . VAL A 1 97 ? 13.477 7.547 -4.578 1 98.81 97 VAL A N 1
ATOM 744 C CA . VAL A 1 97 ? 14.43 8.328 -5.348 1 98.81 97 VAL A CA 1
ATOM 745 C C . VAL A 1 97 ? 15.75 7.566 -5.465 1 98.81 97 VAL A C 1
ATOM 747 O O . VAL A 1 97 ? 16.297 7.422 -6.562 1 98.81 97 VAL A O 1
ATOM 750 N N . ASP A 1 98 ? 16.25 7.105 -4.25 1 98.69 98 ASP A N 1
ATOM 751 C CA . ASP A 1 98 ? 17.578 6.492 -4.285 1 98.69 98 ASP A CA 1
ATOM 752 C C . ASP A 1 98 ? 17.781 5.57 -3.088 1 98.69 98 ASP A C 1
ATOM 754 O O . ASP A 1 98 ? 17.234 5.805 -2.012 1 98.69 98 ASP A O 1
ATOM 758 N N . SER A 1 99 ? 18.609 4.578 -3.309 1 98.81 99 SER A N 1
ATOM 759 C CA . SER A 1 99 ? 19.078 3.686 -2.25 1 98.81 99 SER A CA 1
ATOM 760 C C . SER A 1 99 ? 20.594 3.754 -2.1 1 98.81 99 SER A C 1
ATOM 762 O O . SER A 1 99 ? 21.312 3.764 -3.094 1 98.81 99 SER A O 1
ATOM 764 N N . PRO A 1 100 ? 21.062 3.781 -0.873 1 98.75 100 PRO A N 1
ATOM 765 C CA . PRO A 1 100 ? 22.516 3.781 -0.687 1 98.75 100 PRO A CA 1
ATOM 766 C C . PRO A 1 100 ? 23.141 2.396 -0.863 1 98.75 100 PRO A C 1
ATOM 768 O O . PRO A 1 100 ? 24.359 2.266 -0.915 1 98.75 100 PRO A O 1
ATOM 771 N N . LEU A 1 101 ? 22.297 1.401 -0.896 1 98.5 101 LEU A N 1
ATOM 772 C CA . LEU A 1 101 ? 22.797 0.035 -1.032 1 98.5 101 LEU A CA 1
ATOM 773 C C . LEU A 1 101 ? 23.062 -0.304 -2.496 1 98.5 101 LEU A C 1
ATOM 775 O O . LEU A 1 101 ? 22.125 -0.371 -3.301 1 98.5 101 LEU A O 1
ATOM 779 N N . ALA A 1 102 ? 24.25 -0.646 -2.766 1 98 102 ALA A N 1
ATOM 780 C CA . ALA A 1 102 ? 24.672 -0.89 -4.145 1 98 102 ALA A CA 1
ATOM 781 C C . ALA A 1 102 ? 23.969 -2.113 -4.723 1 98 102 ALA A C 1
ATOM 783 O O . ALA A 1 102 ? 23.672 -2.164 -5.922 1 98 102 ALA A O 1
ATOM 784 N N . ASP A 1 103 ? 23.625 -3.084 -3.891 1 97.94 103 ASP A N 1
ATOM 785 C CA . ASP A 1 103 ? 23.031 -4.32 -4.398 1 97.94 103 ASP A CA 1
ATOM 786 C C . ASP A 1 103 ? 21.516 -4.328 -4.211 1 97.94 103 ASP A C 1
ATOM 788 O O . ASP A 1 103 ? 20.891 -5.375 -4.32 1 97.94 103 ASP A O 1
ATOM 792 N N . CYS A 1 104 ? 20.984 -3.156 -3.904 1 98.31 104 CYS A N 1
ATOM 793 C CA . CYS A 1 104 ? 19.547 -3.012 -3.74 1 98.31 104 CYS A CA 1
ATOM 794 C C . CYS A 1 104 ? 19.078 -1.622 -4.16 1 98.31 104 CYS A C 1
ATOM 796 O O . CYS A 1 104 ? 18.547 -0.865 -3.346 1 98.31 104 CYS A O 1
ATOM 798 N N . LYS A 1 105 ? 19.188 -1.388 -5.504 1 97.56 105 LYS A N 1
ATOM 799 C CA . LYS A 1 105 ? 18.953 -0.053 -6.055 1 97.56 105 LYS A CA 1
ATOM 800 C C . LYS A 1 105 ? 17.781 -0.048 -7.023 1 97.56 105 LYS A C 1
ATOM 802 O O . LYS A 1 105 ? 17.297 1.017 -7.41 1 97.56 105 LYS A O 1
ATOM 807 N N . ILE A 1 106 ? 17.453 -1.253 -7.355 1 96.44 106 ILE A N 1
ATOM 808 C CA . ILE A 1 106 ? 16.359 -1.344 -8.32 1 96.44 106 ILE A CA 1
ATOM 809 C C . ILE A 1 106 ? 15.023 -1.16 -7.609 1 96.44 106 ILE A C 1
ATOM 811 O O . ILE A 1 106 ? 14.68 -1.935 -6.711 1 96.44 106 ILE A O 1
ATOM 815 N N . ALA A 1 107 ? 14.211 -0.117 -8.008 1 97.56 107 ALA A N 1
ATOM 816 C CA . ALA A 1 107 ? 12.914 0.141 -7.395 1 97.56 107 ALA A CA 1
ATOM 817 C C . ALA A 1 107 ? 11.938 -0.996 -7.68 1 97.56 107 ALA A C 1
ATOM 819 O O . ALA A 1 107 ? 11.891 -1.517 -8.797 1 97.56 107 ALA A O 1
ATOM 820 N N . HIS A 1 108 ? 11.219 -1.334 -6.625 1 94.88 108 HIS A N 1
ATOM 821 C CA . HIS A 1 108 ? 10.164 -2.314 -6.824 1 94.88 108 HIS A CA 1
ATOM 822 C C . HIS A 1 108 ? 9.141 -1.824 -7.848 1 94.88 108 HIS A C 1
ATOM 824 O O . HIS A 1 108 ? 8.758 -0.653 -7.832 1 94.88 108 HIS A O 1
ATOM 830 N N . PRO A 1 109 ? 8.672 -2.674 -8.68 1 90.94 109 PRO A N 1
ATOM 831 C CA . PRO A 1 109 ? 7.809 -2.205 -9.766 1 90.94 109 PRO A CA 1
ATOM 832 C C . PRO A 1 109 ? 6.465 -1.68 -9.266 1 90.94 109 PRO A C 1
ATOM 834 O O . PRO A 1 109 ? 5.855 -0.821 -9.906 1 90.94 109 PRO A O 1
ATOM 837 N N . VAL A 1 110 ? 5.941 -2.182 -8.172 1 91 110 VAL A N 1
ATOM 838 C CA . VAL A 1 110 ? 4.613 -1.748 -7.75 1 91 110 VAL A CA 1
ATOM 839 C C . VAL A 1 110 ? 4.699 -1.084 -6.375 1 91 110 VAL A C 1
ATOM 841 O O . VAL A 1 110 ? 3.762 -0.409 -5.945 1 91 110 VAL A O 1
ATOM 844 N N . ARG A 1 111 ? 5.793 -1.328 -5.695 1 95.94 111 ARG A N 1
ATOM 845 C CA . ARG A 1 111 ? 5.961 -0.74 -4.371 1 95.94 111 ARG A CA 1
ATOM 846 C C . ARG A 1 111 ? 6.973 0.4 -4.402 1 95.94 111 ARG A C 1
ATOM 848 O O . ARG A 1 111 ? 7.836 0.495 -3.525 1 95.94 111 ARG A O 1
ATOM 855 N N . ASN A 1 112 ? 6.922 1.231 -5.492 1 97.69 112 ASN A N 1
ATOM 856 C CA . ASN A 1 112 ? 7.887 2.316 -5.641 1 97.69 112 ASN A CA 1
ATOM 857 C C . ASN A 1 112 ? 7.23 3.68 -5.449 1 97.69 112 ASN A C 1
ATOM 859 O O . ASN A 1 112 ? 7.891 4.715 -5.555 1 97.69 112 ASN A O 1
ATOM 863 N N . ARG A 1 113 ? 5.973 3.652 -5.094 1 97.44 113 ARG A N 1
ATOM 864 C CA . ARG A 1 113 ? 5.238 4.871 -4.773 1 97.44 113 ARG A CA 1
ATOM 865 C C . ARG A 1 113 ? 4.02 4.566 -3.908 1 97.44 113 ARG A C 1
ATOM 867 O O . ARG A 1 113 ? 3.539 3.434 -3.881 1 97.44 113 ARG A O 1
ATOM 874 N N . ALA A 1 114 ? 3.572 5.477 -3.205 1 97.38 114 ALA A N 1
ATOM 875 C CA . ALA A 1 114 ? 2.387 5.395 -2.357 1 97.38 114 ALA A CA 1
ATOM 876 C C . ALA A 1 114 ? 1.613 6.707 -2.365 1 97.38 114 ALA A C 1
ATOM 878 O O . ALA A 1 114 ? 2.193 7.777 -2.17 1 97.38 114 ALA A O 1
ATOM 879 N N . GLU A 1 115 ? 0.355 6.582 -2.633 1 95.25 115 GLU A N 1
ATOM 880 C CA . GLU A 1 115 ? -0.474 7.785 -2.627 1 95.25 115 GLU A CA 1
ATOM 881 C C . GLU A 1 115 ? -0.737 8.266 -1.202 1 95.25 115 GLU A C 1
ATOM 883 O O . GLU A 1 115 ? -0.903 7.457 -0.288 1 95.25 115 GLU A O 1
ATOM 888 N N . VAL A 1 116 ? -0.776 9.633 -1.026 1 94.56 116 VAL A N 1
ATOM 889 C CA . VAL A 1 116 ? -1.097 10.25 0.256 1 94.56 116 VAL A CA 1
ATOM 890 C C . VAL A 1 116 ? -2.062 11.414 0.043 1 94.56 116 VAL A C 1
ATOM 892 O O . VAL A 1 116 ? -2.014 12.086 -0.988 1 94.56 116 VAL A O 1
ATOM 895 N N . ILE A 1 117 ? -2.924 11.586 1.017 1 91.81 117 ILE A N 1
ATOM 896 C CA . ILE A 1 117 ? -3.879 12.688 0.967 1 91.81 117 ILE A CA 1
ATOM 897 C C . ILE A 1 117 ? -3.418 13.812 1.891 1 91.81 117 ILE A C 1
ATOM 899 O O . ILE A 1 117 ? -3.334 13.633 3.107 1 91.81 117 ILE A O 1
ATOM 903 N N . LEU A 1 118 ? -3.189 14.938 1.287 1 92.38 118 LEU A N 1
ATOM 904 C CA . LEU A 1 118 ? -2.629 16.047 2.061 1 92.38 118 LEU A CA 1
ATOM 905 C C . LEU A 1 118 ? -3.545 17.266 2.01 1 92.38 118 LEU A C 1
ATOM 907 O O . LEU A 1 118 ? -3.127 18.344 1.583 1 92.38 118 LEU A O 1
ATOM 911 N N . THR A 1 119 ? -4.75 17.031 2.406 1 89.38 119 THR A N 1
ATOM 912 C CA . THR A 1 119 ? -5.73 18.109 2.51 1 89.38 119 THR A CA 1
ATOM 913 C C . THR A 1 119 ? -6.66 17.875 3.699 1 89.38 119 THR A C 1
ATOM 915 O O . THR A 1 119 ? -6.898 16.734 4.098 1 89.38 119 THR A O 1
ATOM 918 N N . ARG A 1 120 ? -7.16 18.859 4.27 1 83.81 120 ARG A N 1
ATOM 919 C CA . ARG A 1 120 ? -8.109 18.797 5.379 1 83.81 120 ARG A CA 1
ATOM 920 C C . ARG A 1 120 ? -9.547 18.859 4.879 1 83.81 120 ARG A C 1
ATOM 922 O O . ARG A 1 120 ? -10.484 18.688 5.656 1 83.81 120 ARG A O 1
ATOM 929 N N . SER A 1 121 ? -9.672 19.062 3.652 1 80.06 121 SER A N 1
ATOM 930 C CA . SER A 1 121 ? -11 19.219 3.074 1 80.06 121 SER A CA 1
ATOM 931 C C . SER A 1 121 ? -11.758 17.891 3.066 1 80.06 121 SER A C 1
ATOM 933 O O . SER A 1 121 ? -12.977 17.875 2.879 1 80.06 121 SER A O 1
ATOM 935 N N . ASN A 1 122 ? -11.094 16.828 3.285 1 69 122 ASN A N 1
ATOM 936 C CA . ASN A 1 122 ? -11.742 15.516 3.223 1 69 122 ASN A CA 1
ATOM 937 C C . ASN A 1 122 ? -12.258 15.086 4.59 1 69 122 ASN A C 1
ATOM 939 O O . ASN A 1 122 ? -12.859 14.016 4.723 1 69 122 ASN A O 1
ATOM 943 N N . GLY A 1 123 ? -12.078 15.914 5.527 1 66.31 123 GLY A N 1
ATOM 944 C CA . GLY A 1 123 ? -12.609 15.609 6.848 1 66.31 123 GLY A CA 1
ATOM 945 C C . GLY A 1 123 ? -11.648 14.797 7.699 1 66.31 123 GLY A C 1
ATOM 946 O O . GLY A 1 123 ? -11.977 14.438 8.836 1 66.31 123 GLY A O 1
ATOM 947 N N . ALA A 1 124 ? -10.555 14.312 6.977 1 63.25 124 ALA A N 1
ATOM 948 C CA . ALA A 1 124 ? -9.617 13.562 7.809 1 63.25 124 ALA A CA 1
ATOM 949 C C . ALA A 1 124 ? -9.133 14.398 8.992 1 63.25 124 ALA A C 1
ATOM 951 O O . ALA A 1 124 ? -8.883 15.602 8.844 1 63.25 124 ALA A O 1
ATOM 952 N N . ILE A 1 125 ? -9.031 13.695 10.094 1 65.12 125 ILE A N 1
ATOM 953 C CA . ILE A 1 125 ? -8.789 14.406 11.344 1 65.12 125 ILE A CA 1
ATOM 954 C C . ILE A 1 125 ? -7.281 14.469 11.609 1 65.12 125 ILE A C 1
ATOM 956 O O . ILE A 1 125 ? -6.828 15.242 12.453 1 65.12 125 ILE A O 1
ATOM 960 N N . SER A 1 126 ? -6.531 13.82 10.82 1 78.38 126 SER A N 1
ATOM 961 C CA . SER A 1 126 ? -5.145 13.734 11.266 1 78.38 126 SER A CA 1
ATOM 962 C C . SER A 1 126 ? -4.207 14.438 10.297 1 78.38 126 SER A C 1
ATOM 964 O O . SER A 1 126 ? -4.395 14.375 9.078 1 78.38 126 SER A O 1
ATOM 966 N N . ASP A 1 127 ? -3.23 15.125 10.898 1 85.38 127 ASP A N 1
ATOM 967 C CA . ASP A 1 127 ? -2.146 15.711 10.109 1 85.38 127 ASP A CA 1
ATOM 968 C C . ASP A 1 127 ? -1.054 14.68 9.836 1 85.38 127 ASP A C 1
ATOM 970 O O . ASP A 1 127 ? -0.118 14.945 9.078 1 85.38 127 ASP A O 1
ATOM 974 N N . LEU A 1 128 ? -1.272 13.617 10.453 1 89.31 128 LEU A N 1
ATOM 975 C CA . LEU A 1 128 ? -0.321 12.531 10.258 1 89.31 128 LEU A CA 1
ATOM 976 C C . LEU A 1 128 ? -0.806 11.578 9.164 1 89.31 128 LEU A C 1
ATOM 978 O O . LEU A 1 128 ? -1.95 11.117 9.203 1 89.31 128 LEU A O 1
ATOM 982 N N . HIS A 1 129 ? 0.064 11.359 8.219 1 91.25 129 HIS A N 1
ATOM 983 C CA . HIS A 1 129 ? -0.226 10.438 7.121 1 91.25 129 HIS A CA 1
ATOM 984 C C . HIS A 1 129 ? 0.875 9.398 6.969 1 91.25 129 HIS A C 1
ATOM 986 O O . HIS A 1 129 ? 2.027 9.742 6.699 1 91.25 129 HIS A O 1
ATOM 992 N N . TYR A 1 130 ? 0.449 8.148 7.148 1 93.12 130 TYR A N 1
ATOM 993 C CA . TYR A 1 130 ? 1.388 7.062 6.887 1 93.12 130 TYR A CA 1
ATOM 994 C C . TYR A 1 130 ? 1.238 6.543 5.465 1 93.12 130 TYR A C 1
ATOM 996 O O . TYR A 1 130 ? 0.139 6.18 5.039 1 93.12 130 TYR A O 1
ATOM 1004 N N . ALA A 1 131 ? 2.33 6.543 4.77 1 95.56 131 ALA A N 1
ATOM 1005 C CA . ALA A 1 131 ? 2.373 5.914 3.449 1 95.56 131 ALA A CA 1
ATOM 1006 C C . ALA A 1 131 ? 2.711 4.43 3.559 1 95.56 131 ALA A C 1
ATOM 1008 O O . ALA A 1 131 ? 3.396 4.012 4.492 1 95.56 131 ALA A O 1
ATOM 1009 N N . ASN A 1 132 ? 2.174 3.66 2.529 1 95.69 132 ASN A N 1
ATOM 1010 C CA . ASN A 1 132 ? 2.648 2.285 2.406 1 95.69 132 ASN A CA 1
ATOM 1011 C C . ASN A 1 132 ? 4.164 2.227 2.238 1 95.69 132 ASN A C 1
ATOM 1013 O O . ASN A 1 132 ? 4.766 3.145 1.677 1 95.69 132 ASN A O 1
ATOM 1017 N N . SER A 1 133 ? 4.664 1.112 2.793 1 96.75 133 SER A N 1
ATOM 1018 C CA . SER A 1 133 ? 6.105 0.953 2.645 1 96.75 133 SER A CA 1
ATOM 1019 C C . SER A 1 133 ? 6.504 0.863 1.174 1 96.75 133 SER A C 1
ATOM 1021 O O . SER A 1 133 ? 5.773 0.287 0.363 1 96.75 133 SER A O 1
ATOM 1023 N N . LEU A 1 134 ? 7.641 1.433 0.915 1 98.44 134 LEU A N 1
ATOM 1024 C CA . LEU A 1 134 ? 8.234 1.377 -0.418 1 98.44 134 LEU A CA 1
ATOM 1025 C C . LEU A 1 134 ? 9.445 0.457 -0.436 1 98.44 134 LEU A C 1
ATOM 1027 O O . LEU A 1 134 ? 10.125 0.294 0.583 1 98.44 134 LEU A O 1
ATOM 1031 N N . GLY A 1 135 ? 9.672 -0.104 -1.637 1 98 135 GLY A N 1
ATOM 1032 C CA . GLY A 1 135 ? 10.727 -1.102 -1.613 1 98 135 GLY A CA 1
ATOM 1033 C C . GLY A 1 135 ? 11.625 -1.047 -2.834 1 98 135 GLY A C 1
ATOM 1034 O O . GLY A 1 135 ? 11.172 -0.723 -3.934 1 98 135 GLY A O 1
ATOM 1035 N N . PHE A 1 136 ? 12.914 -1.356 -2.566 1 98.31 136 PHE A N 1
ATOM 1036 C CA . PHE A 1 136 ? 13.867 -1.76 -3.598 1 98.31 136 PHE A CA 1
ATOM 1037 C C . PHE A 1 136 ? 14.016 -3.277 -3.635 1 98.31 136 PHE A C 1
ATOM 1039 O O . PHE A 1 136 ? 13.641 -3.965 -2.68 1 98.31 136 PHE A O 1
ATOM 1046 N N . VAL A 1 137 ? 14.523 -3.703 -4.789 1 96.25 137 VAL A N 1
ATOM 1047 C CA . VAL A 1 137 ? 14.68 -5.145 -4.957 1 96.25 137 VAL A CA 1
ATOM 1048 C C . VAL A 1 137 ? 16.156 -5.504 -5.016 1 96.25 137 VAL A C 1
ATOM 1050 O O . VAL A 1 137 ? 16.938 -4.875 -5.75 1 96.25 137 VAL A O 1
ATOM 1053 N N . LYS A 1 138 ? 16.438 -6.508 -4.219 1 96.25 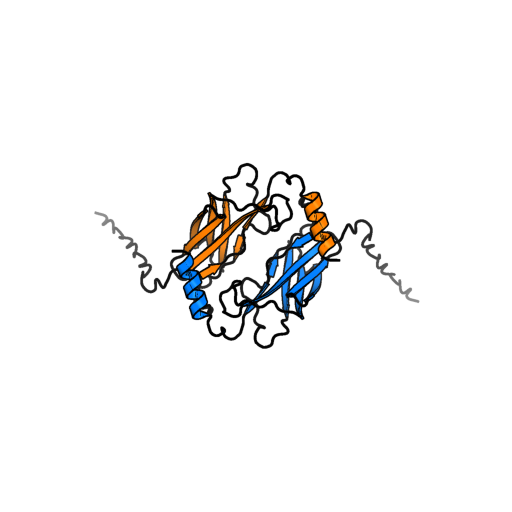138 LYS A N 1
ATOM 1054 C CA . LYS A 1 138 ? 17.828 -6.973 -4.25 1 96.25 138 LYS A CA 1
ATOM 1055 C C . LYS A 1 138 ? 18.172 -7.586 -5.605 1 96.25 138 LYS A C 1
ATOM 1057 O O . LYS A 1 138 ? 17.344 -8.273 -6.211 1 96.25 138 LYS A O 1
ATOM 1062 N N . ASP A 1 139 ? 19.453 -7.492 -6.012 1 94.62 139 ASP A N 1
ATOM 1063 C CA . ASP A 1 139 ? 19.906 -7.984 -7.312 1 94.62 139 ASP A CA 1
ATOM 1064 C C . ASP A 1 139 ? 19.75 -9.5 -7.402 1 94.62 139 ASP A C 1
ATOM 1066 O O . ASP A 1 139 ? 19.359 -10.031 -8.445 1 94.62 139 ASP A O 1
ATOM 1070 N N . GLU A 1 140 ? 20.125 -10.086 -6.297 1 93 140 GLU A N 1
ATOM 1071 C CA . GLU A 1 140 ? 20.031 -11.539 -6.199 1 93 140 GLU A CA 1
ATOM 1072 C C . GLU A 1 140 ? 19.406 -11.969 -4.871 1 93 140 GLU A C 1
ATOM 1074 O O . GLU A 1 140 ? 19.797 -11.477 -3.812 1 93 140 GLU A O 1
ATOM 1079 N N . ALA A 1 141 ? 18.438 -12.898 -5.035 1 93.62 141 ALA A N 1
ATOM 1080 C CA . ALA A 1 141 ? 17.797 -13.383 -3.816 1 93.62 141 ALA A CA 1
ATOM 1081 C C . ALA A 1 141 ? 18.812 -13.984 -2.855 1 93.62 141 ALA A C 1
ATOM 1083 O O . ALA A 1 141 ? 19.75 -14.672 -3.279 1 93.62 141 ALA A O 1
ATOM 1084 N N . LEU A 1 142 ? 18.609 -13.766 -1.56 1 95.5 142 LEU A N 1
ATOM 1085 C CA . LEU A 1 142 ? 19.5 -14.297 -0.536 1 95.5 142 LEU A CA 1
ATOM 1086 C C . LEU A 1 142 ? 19.312 -15.805 -0.381 1 95.5 142 LEU A C 1
ATOM 1088 O O . LEU A 1 142 ? 18.266 -16.344 -0.743 1 95.5 142 LEU A O 1
ATOM 1092 N N . PRO A 1 143 ? 20.391 -16.391 0.138 1 95.06 143 PRO A N 1
ATOM 1093 C CA . PRO A 1 143 ? 20.188 -17.797 0.497 1 95.06 143 PRO A CA 1
ATOM 1094 C C . PRO A 1 143 ? 19.031 -18 1.474 1 95.06 143 PRO A C 1
ATOM 1096 O O . PRO A 1 143 ? 18.812 -17.172 2.361 1 95.06 143 PRO A O 1
ATOM 1099 N N . GLY A 1 144 ? 18.266 -19.141 1.28 1 95.31 144 GLY A N 1
ATOM 1100 C CA . GLY A 1 144 ? 17.156 -19.453 2.17 1 95.31 144 GLY A CA 1
ATOM 1101 C C . GLY A 1 144 ? 15.836 -18.906 1.69 1 95.31 144 GLY A C 1
ATOM 1102 O O . GLY A 1 144 ? 14.789 -19.203 2.266 1 95.31 144 GLY A O 1
ATOM 1103 N N . CYS A 1 145 ? 15.875 -18.078 0.656 1 93.62 145 CYS A N 1
ATOM 1104 C CA . CYS A 1 145 ? 14.648 -17.469 0.162 1 93.62 145 CYS A CA 1
ATOM 1105 C C . CYS A 1 145 ? 13.711 -18.5 -0.432 1 93.62 145 CYS A C 1
ATOM 1107 O O . CYS A 1 145 ? 12.492 -18.422 -0.27 1 93.62 145 CYS A O 1
ATOM 1109 N N . ALA A 1 146 ? 14.273 -19.438 -1.061 1 89.06 146 ALA A N 1
ATOM 1110 C CA . ALA A 1 146 ? 13.453 -20.5 -1.643 1 89.06 146 ALA A CA 1
ATOM 1111 C C . ALA A 1 146 ? 12.648 -21.234 -0.567 1 89.06 146 ALA A C 1
ATOM 1113 O O . ALA A 1 146 ? 11.453 -21.469 -0.732 1 89.06 146 ALA A O 1
ATOM 1114 N N . GLU A 1 147 ? 13.305 -21.562 0.508 1 93 147 GLU A N 1
ATOM 1115 C CA . GLU A 1 147 ? 12.641 -22.234 1.622 1 93 147 GLU A CA 1
ATOM 1116 C C . GLU A 1 147 ? 11.57 -21.344 2.24 1 93 147 GLU A C 1
ATOM 1118 O O . GLU A 1 147 ? 10.492 -21.812 2.604 1 93 147 GLU A O 1
ATOM 1123 N N . LEU A 1 148 ? 11.875 -20.094 2.33 1 92.38 148 LEU A N 1
ATOM 1124 C CA . LEU A 1 148 ? 10.922 -19.141 2.889 1 92.38 148 LEU A CA 1
ATOM 1125 C C . LEU A 1 148 ? 9.656 -19.094 2.041 1 92.38 148 LEU A C 1
ATOM 1127 O O . LEU A 1 148 ? 8.547 -19.156 2.57 1 92.38 148 LEU A O 1
ATOM 1131 N N . VAL A 1 149 ? 9.805 -18.953 0.779 1 88 149 VAL A N 1
ATOM 1132 C CA . VAL A 1 149 ? 8.672 -18.844 -0.129 1 88 149 VAL A CA 1
ATOM 1133 C C . VAL A 1 149 ? 7.809 -20.094 -0.05 1 88 149 VAL A C 1
ATOM 1135 O O . VAL A 1 149 ? 6.578 -20.016 -0.028 1 88 149 VAL A O 1
ATOM 1138 N N . LYS A 1 150 ? 8.477 -21.203 -0.015 1 88.06 150 LYS A N 1
ATOM 1139 C CA . LYS A 1 150 ? 7.754 -22.469 0.119 1 88.06 150 LYS A CA 1
ATOM 1140 C C . LYS A 1 150 ? 6.906 -22.484 1.389 1 88.06 150 LYS A C 1
ATOM 1142 O O . LYS A 1 150 ? 5.738 -22.891 1.359 1 88.06 150 LYS A O 1
ATOM 1147 N N . LYS A 1 151 ? 7.453 -22.047 2.436 1 90.38 151 LYS A N 1
ATOM 1148 C CA . LYS A 1 151 ? 6.75 -22.016 3.713 1 90.38 151 LYS A CA 1
ATOM 1149 C C . LYS A 1 151 ? 5.547 -21.062 3.656 1 90.38 151 LYS A C 1
ATOM 1151 O O . LYS A 1 151 ? 4.484 -21.375 4.199 1 90.38 151 LYS A O 1
ATOM 1156 N N . LEU A 1 152 ? 5.727 -19.969 2.986 1 87 152 LEU A N 1
ATOM 1157 C CA . LEU A 1 152 ? 4.645 -19 2.885 1 87 152 LEU A CA 1
ATOM 1158 C C . LEU A 1 152 ? 3.492 -19.547 2.053 1 87 152 LEU A C 1
ATOM 1160 O O . LEU A 1 152 ? 2.324 -19.297 2.357 1 87 152 LEU A O 1
ATOM 1164 N N . LEU A 1 153 ? 3.801 -20.312 1.083 1 83.75 153 LEU A N 1
ATOM 1165 C CA . LEU A 1 153 ? 2.783 -20.875 0.205 1 83.75 153 LEU A CA 1
ATOM 1166 C C . LEU A 1 153 ? 2.049 -22.016 0.893 1 83.75 153 LEU A C 1
ATOM 1168 O O . LEU A 1 153 ? 0.854 -22.219 0.663 1 83.75 153 LEU A O 1
ATOM 1172 N N . GLU A 1 154 ? 2.676 -22.734 1.724 1 82.88 154 GLU A N 1
ATOM 1173 C CA . GLU A 1 154 ? 2.104 -23.891 2.414 1 82.88 154 GLU A CA 1
ATOM 1174 C C . GLU A 1 154 ? 1.258 -23.453 3.607 1 82.88 154 GLU A C 1
ATOM 1176 O O . GLU A 1 154 ? 0.341 -24.172 4.02 1 82.88 154 GLU A O 1
ATOM 1181 N N . SER A 1 155 ? 1.679 -22.375 4.297 1 70.94 155 SER A N 1
ATOM 1182 C CA . SER A 1 155 ? 0.915 -21.922 5.453 1 70.94 155 SER A CA 1
ATOM 1183 C C . SER A 1 155 ? -0.511 -21.547 5.059 1 70.94 155 SER A C 1
ATOM 1185 O O . SER A 1 155 ? -1.378 -21.391 5.922 1 70.94 155 SER A O 1
ATOM 1187 N N . ASP A 1 156 ? -0.934 -21.391 3.926 1 59.38 156 ASP A N 1
ATOM 1188 C CA . ASP A 1 156 ? -2.24 -20.984 3.41 1 59.38 156 ASP A CA 1
ATOM 1189 C C . ASP A 1 156 ? -3.168 -22.203 3.281 1 59.38 156 ASP A C 1
ATOM 1191 O O . ASP A 1 156 ? -4.371 -22.047 3.074 1 59.38 156 ASP A O 1
ATOM 1195 N N . GLU A 1 157 ? -2.516 -23.547 3.203 1 52.16 157 GLU A N 1
ATOM 1196 C CA . GLU A 1 157 ? -3.354 -24.734 3.152 1 52.16 157 GLU A CA 1
ATOM 1197 C C . GLU A 1 157 ? -3.809 -25.156 4.547 1 52.16 157 GLU A C 1
ATOM 1199 O O . GLU A 1 157 ? -3.072 -24.984 5.523 1 52.16 157 GLU A O 1
ATOM 1204 N N . MET B 1 1 ? -35.625 -21.672 -56.469 1 35.78 1 MET B N 1
ATOM 1205 C CA . MET B 1 1 ? -35.094 -22.344 -55.281 1 35.78 1 MET B CA 1
ATOM 1206 C C . MET B 1 1 ? -33.781 -21.703 -54.844 1 35.78 1 MET B C 1
ATOM 1208 O O . MET B 1 1 ? -32.75 -21.922 -55.469 1 35.78 1 MET B O 1
ATOM 1212 N N . ALA B 1 2 ? -33.844 -20.5 -54.25 1 46.88 2 ALA B N 1
ATOM 1213 C CA . ALA B 1 2 ? -32.719 -19.75 -53.688 1 46.88 2 ALA B CA 1
ATOM 1214 C C . ALA B 1 2 ? -32 -20.547 -52.594 1 46.88 2 ALA B C 1
ATOM 1216 O O . ALA B 1 2 ? -32.656 -21 -51.656 1 46.88 2 ALA B O 1
ATOM 1217 N N . ARG B 1 3 ? -30.859 -21.312 -52.906 1 50.06 3 ARG B N 1
ATOM 1218 C CA . ARG B 1 3 ? -29.969 -22.016 -51.969 1 50.06 3 ARG B CA 1
ATOM 1219 C C . ARG B 1 3 ? -29.516 -21.094 -50.875 1 50.06 3 ARG B C 1
ATOM 1221 O O . ARG B 1 3 ? -28.891 -20.062 -51.125 1 50.06 3 ARG B O 1
ATOM 1228 N N . LEU B 1 4 ? -30.25 -20.984 -49.75 1 43.84 4 LEU B N 1
ATOM 1229 C CA . LEU B 1 4 ? -29.828 -20.328 -48.531 1 43.84 4 LEU B CA 1
ATOM 1230 C C . LEU B 1 4 ? -28.453 -20.844 -48.094 1 43.84 4 LEU B C 1
ATOM 1232 O O . LEU B 1 4 ? -28.328 -22.016 -47.75 1 43.84 4 LEU B O 1
ATOM 1236 N N . LEU B 1 5 ? -27.375 -20.297 -48.625 1 41.06 5 LEU B N 1
ATOM 1237 C CA . LEU B 1 5 ? -26.047 -20.625 -48.156 1 41.06 5 LEU B CA 1
ATOM 1238 C C . LEU B 1 5 ? -25.938 -20.344 -46.656 1 41.06 5 LEU B C 1
ATOM 1240 O O . LEU B 1 5 ? -26.078 -19.203 -46.219 1 41.06 5 LEU B O 1
ATOM 1244 N N . LEU B 1 6 ? -26.359 -21.266 -45.781 1 41.19 6 LEU B N 1
ATOM 1245 C CA . LEU B 1 6 ? -26.109 -21.234 -44.344 1 41.19 6 LEU B CA 1
ATOM 1246 C C . LEU B 1 6 ? -24.609 -21.094 -44.062 1 41.19 6 LEU B C 1
ATOM 1248 O O . LEU B 1 6 ? -23.828 -21.984 -44.406 1 41.19 6 LEU B O 1
ATOM 1252 N N . PHE B 1 7 ? -24.125 -19.891 -44.094 1 40.59 7 PHE B N 1
ATOM 1253 C CA . PHE B 1 7 ? -22.781 -19.672 -43.625 1 40.59 7 PHE B CA 1
ATOM 1254 C C . PHE B 1 7 ? -22.641 -20.125 -42.156 1 40.59 7 PHE B C 1
ATOM 1256 O O . PHE B 1 7 ? -23.312 -19.594 -41.281 1 40.59 7 PHE B O 1
ATOM 1263 N N . ALA B 1 8 ? -22.312 -21.391 -41.906 1 43.84 8 ALA B N 1
ATOM 1264 C CA . ALA B 1 8 ? -21.953 -21.875 -40.594 1 43.84 8 ALA B CA 1
ATOM 1265 C C . ALA B 1 8 ? -20.797 -21.047 -40 1 43.84 8 ALA B C 1
ATOM 1267 O O . ALA B 1 8 ? -19.703 -21.016 -40.562 1 43.84 8 ALA B O 1
ATOM 1268 N N . LEU B 1 9 ? -21.125 -19.922 -39.375 1 43.78 9 LEU B N 1
ATOM 1269 C CA . LEU B 1 9 ? -20.109 -19.234 -38.562 1 43.78 9 LEU B CA 1
ATOM 1270 C C . LEU B 1 9 ? -19.438 -20.219 -37.625 1 43.78 9 LEU B C 1
ATOM 1272 O O . LEU B 1 9 ? -20.094 -20.734 -36.688 1 43.78 9 LEU B O 1
ATOM 1276 N N . CYS B 1 10 ? -18.438 -20.969 -38.062 1 41.53 10 CYS B N 1
ATOM 1277 C CA . CYS B 1 10 ? -17.594 -21.766 -37.188 1 41.53 10 CYS B CA 1
ATOM 1278 C C . CYS B 1 10 ? -17.062 -20.922 -36.031 1 41.53 10 CYS B C 1
ATOM 1280 O O . CYS B 1 10 ? -16.266 -20.016 -36.25 1 41.53 10 CYS B O 1
ATOM 1282 N N . VAL B 1 11 ? -17.844 -20.703 -35.031 1 38.62 11 VAL B N 1
ATOM 1283 C CA . VAL B 1 11 ? -17.25 -20.203 -33.812 1 38.62 11 VAL B CA 1
ATOM 1284 C C . VAL B 1 11 ? -16.031 -21.062 -33.438 1 38.62 11 VAL B C 1
ATOM 1286 O O . VAL B 1 11 ? -16.172 -22.25 -33.125 1 38.62 11 VAL B O 1
ATOM 1289 N N . LEU B 1 12 ? -14.891 -20.875 -34.156 1 40 12 LEU B N 1
ATOM 1290 C CA . LEU B 1 12 ? -13.68 -21.5 -33.625 1 40 12 LEU B CA 1
ATOM 1291 C C . LEU B 1 12 ? -13.594 -21.375 -32.125 1 40 12 LEU B C 1
ATOM 1293 O O . LEU B 1 12 ? -13.695 -20.266 -31.578 1 40 12 LEU B O 1
ATOM 1297 N N . PRO B 1 13 ? -13.969 -22.438 -31.406 1 39.16 13 PRO B N 1
ATOM 1298 C CA . PRO B 1 13 ? -13.602 -22.297 -30 1 39.16 13 PRO B CA 1
ATOM 1299 C C . PRO B 1 13 ? -12.172 -21.781 -29.812 1 39.16 13 PRO B C 1
ATOM 1301 O O . PRO B 1 13 ? -11.258 -22.219 -30.516 1 39.16 13 PRO B O 1
ATOM 1304 N N . SER B 1 14 ? -11.984 -20.453 -29.766 1 37.41 14 SER B N 1
ATOM 1305 C CA . SER B 1 14 ? -10.664 -20.047 -29.297 1 37.41 14 SER B CA 1
ATOM 1306 C C . SER B 1 14 ? -10.125 -21.016 -28.266 1 37.41 14 SER B C 1
ATOM 1308 O O . SER B 1 14 ? -10.727 -21.203 -27.203 1 37.41 14 SER B O 1
ATOM 1310 N N . LEU B 1 15 ? -9.648 -22.156 -28.672 1 32.81 15 LEU B N 1
ATOM 1311 C CA . LEU B 1 15 ? -8.867 -22.953 -27.719 1 32.81 15 LEU B CA 1
ATOM 1312 C C . LEU B 1 15 ? -8.023 -22.062 -26.828 1 32.81 15 LEU B C 1
ATOM 1314 O O . LEU B 1 15 ? -7.09 -21.406 -27.297 1 32.81 15 LEU B O 1
ATOM 1318 N N . VAL B 1 16 ? -8.703 -21.281 -25.984 1 37.16 16 VAL B N 1
ATOM 1319 C CA . VAL B 1 16 ? -7.836 -20.891 -24.891 1 37.16 16 VAL B CA 1
ATOM 1320 C C . VAL B 1 16 ? -6.945 -22.078 -24.484 1 37.16 16 VAL B C 1
ATOM 1322 O O . VAL B 1 16 ? -7.441 -23.125 -24.062 1 37.16 16 VAL B O 1
ATOM 1325 N N . SER B 1 17 ? -5.961 -22.469 -25.391 1 33.5 17 SER B N 1
ATOM 1326 C CA . SER B 1 17 ? -4.969 -23.453 -24.984 1 33.5 17 SER B CA 1
ATOM 1327 C C . SER B 1 17 ? -4.809 -23.5 -23.469 1 33.5 17 SER B C 1
ATOM 1329 O O . SER B 1 17 ? -4.586 -22.469 -22.828 1 33.5 17 SER B O 1
ATOM 1331 N N . ALA B 1 18 ? -5.484 -24.344 -22.797 1 38.31 18 ALA B N 1
ATOM 1332 C CA . ALA B 1 18 ? -5.242 -24.781 -21.422 1 38.31 18 ALA B CA 1
ATOM 1333 C C . ALA B 1 18 ? -3.748 -24.938 -21.156 1 38.31 18 ALA B C 1
ATOM 1335 O O . ALA B 1 18 ? -3.354 -25.594 -20.188 1 38.31 18 ALA B O 1
ATOM 1336 N N . TRP B 1 19 ? -2.867 -25.125 -22.203 1 39.88 19 TRP B N 1
ATOM 1337 C CA . TRP B 1 19 ? -1.508 -25.562 -21.922 1 39.88 19 TRP B CA 1
ATOM 1338 C C . TRP B 1 19 ? -1.04 -25.062 -20.562 1 39.88 19 TRP B C 1
ATOM 1340 O O . TRP B 1 19 ? -0.607 -25.859 -19.719 1 39.88 19 TRP B O 1
ATOM 1350 N N . GLY B 1 20 ? -0.086 -23.938 -20.531 1 41.62 20 GLY B N 1
ATOM 1351 C CA . GLY B 1 20 ? 0.848 -23.562 -19.484 1 41.62 20 GLY B CA 1
ATOM 1352 C C . GLY B 1 20 ? 0.163 -23.109 -18.203 1 41.62 20 GLY B C 1
ATOM 1353 O O . GLY B 1 20 ? 0.03 -21.906 -17.953 1 41.62 20 GLY B O 1
ATOM 1354 N N . MET B 1 21 ? -0.817 -23.578 -17.953 1 50.16 21 MET B N 1
ATOM 1355 C CA . MET B 1 21 ? -1.549 -23.172 -16.766 1 50.16 21 MET B CA 1
ATOM 1356 C C . MET B 1 21 ? -0.66 -23.25 -15.531 1 50.16 21 MET B C 1
ATOM 1358 O O . MET B 1 21 ? -0.457 -24.328 -14.969 1 50.16 21 MET B O 1
ATOM 1362 N N . GLY B 1 22 ? 0.591 -22.891 -15.695 1 60.59 22 GLY B N 1
ATOM 1363 C CA . GLY B 1 22 ? 1.537 -22.844 -14.594 1 60.59 22 GLY B CA 1
ATOM 1364 C C . GLY B 1 22 ? 0.875 -22.625 -13.25 1 60.59 22 GLY B C 1
ATOM 1365 O O . GLY B 1 22 ? -0.354 -22.641 -13.148 1 60.59 22 GLY B O 1
ATOM 1366 N N . ASN B 1 23 ? 1.58 -22.984 -12.188 1 79.12 23 ASN B N 1
ATOM 1367 C CA . ASN B 1 23 ? 1.118 -22.734 -10.828 1 79.12 23 ASN B CA 1
ATOM 1368 C C . ASN B 1 23 ? 0.368 -21.422 -10.719 1 79.12 23 ASN B C 1
ATOM 1370 O O . ASN B 1 23 ? 0.764 -20.422 -11.328 1 79.12 23 ASN B O 1
ATOM 1374 N N . PRO B 1 24 ? -0.889 -21.594 -10.227 1 90.06 24 PRO B N 1
ATOM 1375 C CA . PRO B 1 24 ? -1.616 -20.344 -10.055 1 90.06 24 PRO B CA 1
ATOM 1376 C C . PRO B 1 24 ? -0.861 -19.328 -9.188 1 90.06 24 PRO B C 1
ATOM 1378 O O . PRO B 1 24 ? 0.011 -19.719 -8.406 1 90.06 24 PRO B O 1
ATOM 1381 N N . PHE B 1 25 ? -1.229 -18.125 -9.484 1 92.38 25 PHE B N 1
ATOM 1382 C CA . PHE B 1 25 ? -0.787 -17.094 -8.555 1 92.38 25 PHE B CA 1
ATOM 1383 C C . PHE B 1 25 ? -1.671 -17.062 -7.312 1 92.38 25 PHE B C 1
ATOM 1385 O O . PHE B 1 25 ? -2.879 -17.297 -7.398 1 92.38 25 PHE B O 1
ATOM 1392 N N . HIS B 1 26 ? -1.047 -16.812 -6.246 1 93.44 26 HIS B N 1
ATOM 1393 C CA . HIS B 1 26 ? -1.751 -16.641 -4.98 1 93.44 26 HIS B CA 1
ATOM 1394 C C . HIS B 1 26 ? -1.689 -15.18 -4.52 1 93.44 26 HIS B C 1
ATOM 1396 O O . HIS B 1 26 ? -0.623 -14.688 -4.145 1 93.44 26 HIS B O 1
ATOM 1402 N N . VAL B 1 27 ? -2.883 -14.508 -4.562 1 95.88 27 VAL B N 1
ATOM 1403 C CA . VAL B 1 27 ? -2.969 -13.125 -4.105 1 95.88 27 VAL B CA 1
ATOM 1404 C C . VAL B 1 27 ? -3.561 -13.078 -2.699 1 95.88 27 VAL B C 1
ATOM 1406 O O . VAL B 1 27 ? -4.641 -13.625 -2.453 1 95.88 27 VAL B O 1
A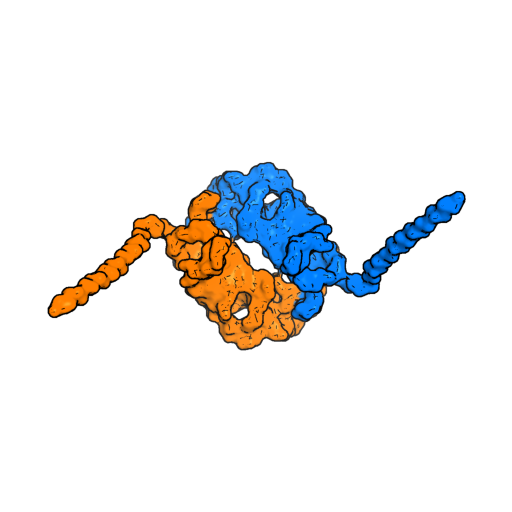TOM 1409 N N . ARG B 1 28 ? -2.844 -12.422 -1.837 1 96.44 28 ARG B N 1
ATOM 1410 C CA . ARG B 1 28 ? -3.271 -12.336 -0.444 1 96.44 28 ARG B CA 1
ATOM 1411 C C . ARG B 1 28 ? -3.246 -10.898 0.051 1 96.44 28 ARG B C 1
ATOM 1413 O O . ARG B 1 28 ? -2.467 -10.078 -0.444 1 96.44 28 ARG B O 1
ATOM 1420 N N . GLY B 1 29 ? -4.066 -10.648 1.024 1 97.5 29 GLY B N 1
ATOM 1421 C CA . GLY B 1 29 ? -4.137 -9.344 1.672 1 97.5 29 GLY B CA 1
ATOM 1422 C C . GLY B 1 29 ? -5.184 -9.281 2.77 1 97.5 29 GLY B C 1
ATOM 1423 O O . GLY B 1 29 ? -5.715 -10.312 3.188 1 97.5 29 GLY B O 1
ATOM 1424 N N . ARG B 1 30 ? -5.316 -8.031 3.262 1 98.25 30 ARG B N 1
ATOM 1425 C CA . ARG B 1 30 ? -6.262 -7.84 4.355 1 98.25 30 ARG B CA 1
ATOM 1426 C C . ARG B 1 30 ? -7.137 -6.613 4.113 1 98.25 30 ARG B C 1
ATOM 1428 O O . ARG B 1 30 ? -6.781 -5.742 3.32 1 98.25 30 ARG B O 1
ATOM 1435 N N . VAL B 1 31 ? -8.227 -6.695 4.77 1 98.88 31 VAL B N 1
ATOM 1436 C CA . VAL B 1 31 ? -9.156 -5.57 4.754 1 98.88 31 VAL B CA 1
ATOM 1437 C C . VAL B 1 31 ? -9.43 -5.109 6.18 1 98.88 31 VAL B C 1
ATOM 14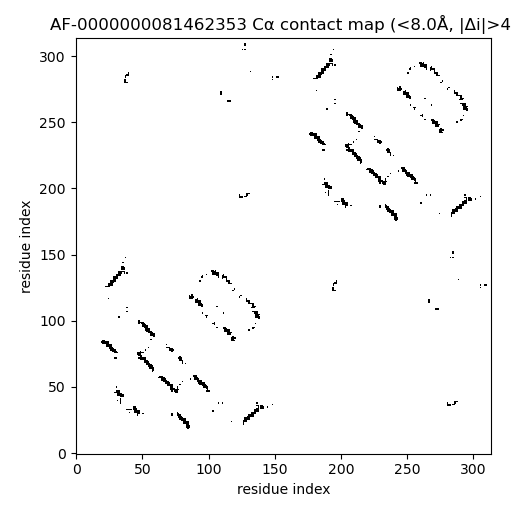39 O O . VAL B 1 31 ? -9.695 -5.93 7.066 1 98.88 31 VAL B O 1
ATOM 1442 N N . TYR B 1 32 ? -9.383 -3.795 6.375 1 98.69 32 TYR B N 1
ATOM 1443 C CA . TYR B 1 32 ? -9.586 -3.287 7.727 1 98.69 32 TYR B CA 1
ATOM 1444 C C . TYR B 1 32 ? -10.586 -2.137 7.738 1 98.69 32 TYR B C 1
ATOM 1446 O O . TYR B 1 32 ? -10.938 -1.604 6.684 1 98.69 32 TYR B O 1
ATOM 1454 N N . CYS B 1 33 ? -11.094 -1.916 8.914 1 98.75 33 CYS B N 1
ATOM 1455 C CA . CYS B 1 33 ? -11.875 -0.713 9.188 1 98.75 33 CYS B CA 1
ATOM 1456 C C . CYS B 1 33 ? -11.023 0.33 9.914 1 98.75 33 CYS B C 1
ATOM 1458 O O . CYS B 1 33 ? -10.5 0.068 10.992 1 98.75 33 CYS B O 1
ATOM 1460 N N . ASP B 1 34 ? -10.875 1.46 9.289 1 96.56 34 ASP B N 1
ATOM 1461 C CA . ASP B 1 34 ? -10.242 2.602 9.938 1 96.56 34 ASP B CA 1
ATOM 1462 C C . ASP B 1 34 ? -11.172 3.238 10.961 1 96.56 34 ASP B C 1
ATOM 1464 O O . ASP B 1 34 ? -11.93 4.152 10.641 1 96.56 34 ASP B O 1
ATOM 1468 N N . THR B 1 35 ? -10.961 2.881 12.133 1 96.75 35 THR B N 1
ATOM 1469 C CA . THR B 1 35 ? -11.938 3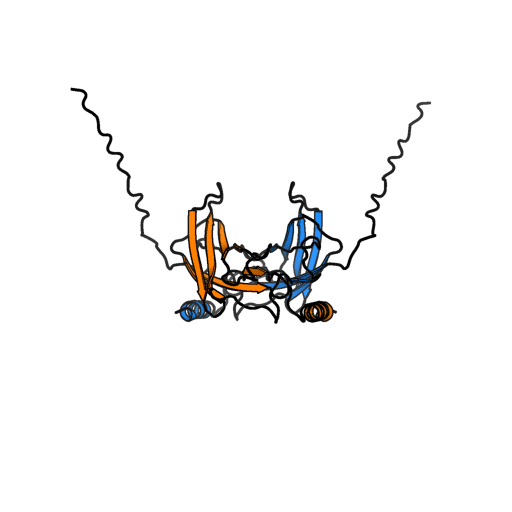.219 13.164 1 96.75 35 THR B CA 1
ATOM 1470 C C . THR B 1 35 ? -11.695 4.629 13.703 1 96.75 35 THR B C 1
ATOM 1472 O O . THR B 1 35 ? -12.539 5.188 14.398 1 96.75 35 THR B O 1
ATOM 1475 N N . CYS B 1 36 ? -10.617 5.227 13.312 1 93.44 36 CYS B N 1
ATOM 1476 C CA . CYS B 1 36 ? -10.305 6.555 13.82 1 93.44 36 CYS B CA 1
ATOM 1477 C C . CYS B 1 36 ? -10.195 7.562 12.68 1 93.44 36 CYS B C 1
ATOM 1479 O O . CYS B 1 36 ? -9.773 8.703 12.898 1 93.44 36 CYS B O 1
ATOM 1481 N N . GLN B 1 37 ? -10.414 7.117 11.516 1 90.69 37 GLN B N 1
ATOM 1482 C CA . GLN B 1 37 ? -10.367 7.984 10.344 1 90.69 37 GLN B CA 1
ATOM 1483 C C . GLN B 1 37 ? -8.984 8.617 10.18 1 90.69 37 GLN B C 1
ATOM 1485 O O . GLN B 1 37 ? -8.883 9.805 9.867 1 90.69 37 GLN B O 1
ATOM 1490 N N . CYS B 1 38 ? -8.016 7.758 10.461 1 88.44 38 CYS B N 1
ATOM 1491 C CA . CYS B 1 38 ? -6.641 8.242 10.383 1 88.44 38 CYS B CA 1
ATOM 1492 C C . CYS B 1 38 ? -6.094 8.125 8.969 1 88.44 38 CYS B C 1
ATOM 1494 O O . CYS B 1 38 ? -5.121 8.789 8.609 1 88.44 38 CYS B O 1
ATOM 1496 N N . GLY B 1 39 ? -6.648 7.211 8.234 1 88.25 39 GLY B N 1
ATOM 1497 C CA . GLY B 1 39 ? -6.152 6.949 6.891 1 88.25 39 GLY B CA 1
ATOM 1498 C C . GLY B 1 39 ? -5.125 5.836 6.84 1 88.25 39 GLY B C 1
ATOM 1499 O O . GLY B 1 39 ? -4.582 5.535 5.773 1 88.25 39 GLY B O 1
ATOM 1500 N N . PHE B 1 40 ? -4.793 5.285 7.973 1 90 40 PHE B N 1
ATOM 1501 C CA . PHE B 1 40 ? -3.861 4.172 8.086 1 90 40 PHE B CA 1
ATOM 1502 C C . PHE B 1 40 ? -4.219 3.283 9.273 1 90 40 PHE B C 1
ATOM 1504 O O . PHE B 1 40 ? -5.098 3.623 10.062 1 90 40 PHE B O 1
ATOM 1511 N N . GLU B 1 41 ? -3.582 2.186 9.281 1 93.31 41 GLU B N 1
ATOM 1512 C CA . GLU B 1 41 ? -3.844 1.245 10.367 1 93.31 41 GLU B CA 1
ATOM 1513 C C . GLU B 1 41 ? -3.223 1.725 11.672 1 93.31 41 GLU B C 1
ATOM 1515 O O . GLU B 1 41 ? -2.096 2.221 11.688 1 93.31 41 GLU B O 1
ATOM 1520 N N . THR B 1 42 ? -4.012 1.629 12.758 1 93.19 42 THR B N 1
ATOM 1521 C CA . THR B 1 42 ? -3.572 1.946 14.117 1 93.19 42 THR B CA 1
ATOM 1522 C C . THR B 1 42 ? -3.885 0.797 15.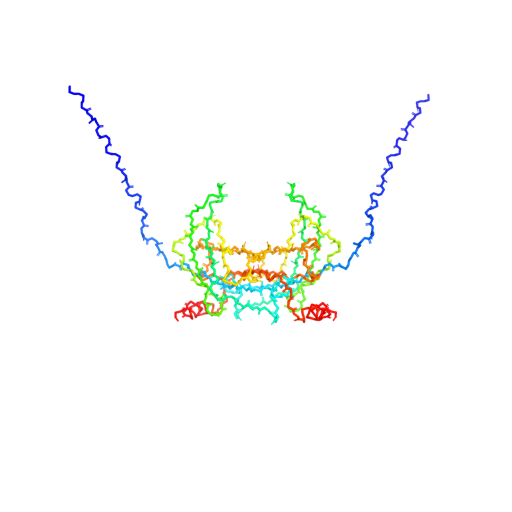07 1 93.19 42 THR B C 1
ATOM 1524 O O . THR B 1 42 ? -4.359 -0.258 14.641 1 93.19 42 THR B O 1
ATOM 1527 N N . GLN B 1 43 ? -3.545 1.061 16.312 1 94.56 43 GLN B N 1
ATOM 1528 C CA . GLN B 1 43 ? -3.865 0.058 17.328 1 94.56 43 GLN B CA 1
ATOM 1529 C C . GLN B 1 43 ? -5.375 -0.086 17.5 1 94.56 43 GLN B C 1
ATOM 1531 O O . GLN B 1 43 ? -5.848 -1.068 18.078 1 94.56 43 GLN B O 1
ATOM 1536 N N . LYS B 1 44 ? -6.188 0.807 16.922 1 96.12 44 LYS B N 1
ATOM 1537 C CA . LYS B 1 44 ? -7.641 0.748 17.062 1 96.12 44 LYS B CA 1
ATOM 1538 C C . LYS B 1 44 ? -8.289 0.19 15.789 1 96.12 44 LYS B C 1
ATOM 1540 O O . LYS B 1 44 ? -9.508 0.022 15.734 1 96.12 44 LYS B O 1
ATOM 1545 N N . THR B 1 45 ? -7.465 -0.12 14.867 1 96.94 45 THR B N 1
ATOM 1546 C CA . THR B 1 45 ? -7.949 -0.712 13.625 1 96.94 45 THR B CA 1
ATOM 1547 C C . THR B 1 45 ? -8.586 -2.076 13.883 1 96.94 45 THR B C 1
ATOM 1549 O O . THR B 1 45 ? -8.086 -2.852 14.703 1 96.94 45 THR B O 1
ATOM 1552 N N . THR B 1 46 ? -9.672 -2.328 13.188 1 97.81 46 THR B N 1
ATOM 1553 C CA . THR B 1 46 ? -10.273 -3.658 13.188 1 97.81 46 THR B CA 1
ATOM 1554 C C . THR B 1 46 ? -10.266 -4.25 11.781 1 97.81 46 THR B C 1
ATOM 1556 O O . THR B 1 46 ? -10.562 -3.557 10.805 1 97.81 46 THR B O 1
ATOM 1559 N N . TYR B 1 47 ? -9.891 -5.562 11.734 1 98.75 47 TYR B N 1
ATOM 1560 C CA . TYR B 1 47 ? -9.953 -6.266 10.461 1 98.75 47 TYR B CA 1
ATOM 1561 C C . TYR B 1 47 ? -11.359 -6.805 10.203 1 98.75 47 TYR B C 1
ATOM 1563 O O . TYR B 1 47 ? -12.047 -7.223 11.133 1 98.75 47 TYR B O 1
ATOM 1571 N N . ILE B 1 48 ? -11.758 -6.762 8.984 1 98.88 48 ILE B N 1
ATOM 1572 C CA . ILE B 1 48 ? -13.148 -7.027 8.648 1 98.88 48 ILE B CA 1
ATOM 1573 C C . ILE B 1 48 ? -13.289 -8.445 8.102 1 98.88 48 ILE B C 1
ATOM 1575 O O . ILE B 1 48 ? -12.75 -8.766 7.039 1 98.88 48 ILE B O 1
ATOM 1579 N N . SER B 1 49 ? -13.992 -9.273 8.836 1 98.75 49 SER B N 1
ATOM 1580 C CA . SER B 1 49 ? -14.422 -10.57 8.32 1 98.75 49 SER B CA 1
ATOM 1581 C C . SER B 1 49 ? -15.602 -10.414 7.359 1 98.75 49 SER B C 1
ATOM 1583 O O . SER B 1 49 ? -16.547 -9.688 7.648 1 98.75 49 SER B O 1
ATOM 1585 N N . GLY B 1 50 ? -15.516 -11.039 6.164 1 98.88 50 GLY B N 1
ATOM 1586 C CA . GLY B 1 50 ? -16.641 -11.062 5.254 1 98.88 50 GLY B CA 1
ATOM 1587 C C . GLY B 1 50 ? -16.625 -9.93 4.246 1 98.88 50 GLY B C 1
ATOM 1588 O O . GLY B 1 50 ? -17.609 -9.719 3.525 1 98.88 50 GLY B O 1
ATOM 1589 N N . ALA B 1 51 ? -15.586 -9.203 4.258 1 98.94 51 ALA B N 1
ATOM 1590 C CA . ALA B 1 51 ? -15.469 -8.18 3.221 1 98.94 51 ALA B CA 1
ATOM 1591 C C . ALA B 1 51 ? -15.211 -8.812 1.854 1 98.94 51 ALA B C 1
ATOM 1593 O O . ALA B 1 51 ? -14.516 -9.828 1.755 1 98.94 51 ALA B O 1
ATOM 1594 N N . THR B 1 52 ? -15.688 -8.18 0.809 1 98.94 52 THR B N 1
ATOM 1595 C CA . THR B 1 52 ? -15.469 -8.648 -0.555 1 98.94 52 THR B CA 1
ATOM 1596 C C . THR B 1 52 ? -14.438 -7.785 -1.266 1 98.94 52 THR B C 1
ATOM 1598 O O . THR B 1 52 ? -14.484 -6.555 -1.188 1 98.94 52 THR B O 1
ATOM 1601 N N . VAL B 1 53 ? -13.484 -8.477 -1.848 1 98.94 53 VAL B N 1
ATOM 1602 C CA . VAL B 1 53 ? -12.508 -7.828 -2.709 1 98.94 53 VAL B CA 1
ATOM 1603 C C . VAL B 1 53 ? -12.531 -8.469 -4.094 1 98.94 53 VAL B C 1
ATOM 1605 O O . VAL B 1 53 ? -13.141 -9.516 -4.289 1 98.94 53 VAL B O 1
ATOM 1608 N N . ARG B 1 54 ? -11.883 -7.742 -5.039 1 98.88 54 ARG B N 1
ATOM 1609 C CA . ARG B 1 54 ? -11.836 -8.25 -6.406 1 98.88 54 ARG B CA 1
ATOM 1610 C C . ARG B 1 54 ? -10.477 -8.008 -7.043 1 98.88 54 ARG B C 1
ATOM 1612 O O . ARG B 1 54 ? -9.914 -6.918 -6.926 1 98.88 54 ARG B O 1
ATOM 1619 N N . VAL B 1 55 ? -9.969 -9.094 -7.629 1 98.69 55 VAL B N 1
ATOM 1620 C CA . VAL B 1 55 ? -8.828 -8.922 -8.531 1 98.69 55 VAL B CA 1
ATOM 1621 C C . VAL B 1 55 ? -9.328 -8.539 -9.922 1 98.69 55 VAL B C 1
ATOM 1623 O O . VAL B 1 55 ? -10.203 -9.203 -10.484 1 98.69 55 VAL B O 1
ATOM 1626 N N . GLU B 1 56 ? -8.812 -7.457 -10.414 1 98.62 56 GLU B N 1
ATOM 1627 C CA . GLU B 1 56 ? -9.133 -7.023 -11.773 1 98.62 56 GLU B CA 1
ATOM 1628 C C . GLU B 1 56 ? -7.863 -6.746 -12.57 1 98.62 56 GLU B C 1
ATOM 1630 O O . GLU B 1 56 ? -6.922 -6.137 -12.062 1 98.62 56 GLU B O 1
ATOM 1635 N N . CYS B 1 57 ? -7.859 -7.234 -13.773 1 98.06 57 CYS B N 1
ATOM 1636 C CA . CYS B 1 57 ? -6.766 -6.957 -14.695 1 98.06 57 CYS B CA 1
ATOM 1637 C C . CYS B 1 57 ? -7.281 -6.332 -15.984 1 98.06 57 CYS B C 1
ATOM 1639 O O . CYS B 1 57 ? -8.25 -6.816 -16.578 1 98.06 57 CYS B O 1
ATOM 1641 N N . ARG B 1 58 ? -6.586 -5.262 -16.312 1 97.81 58 ARG B N 1
ATOM 1642 C CA . ARG B 1 58 ? -7 -4.492 -17.484 1 97.81 58 ARG B CA 1
ATOM 1643 C C . ARG B 1 58 ? -5.879 -4.414 -18.516 1 97.81 58 ARG B C 1
ATOM 1645 O O . ARG B 1 58 ? -4.699 -4.406 -18.156 1 97.81 58 ARG B O 1
ATOM 1652 N N . ASP B 1 59 ? -6.387 -4.352 -19.734 1 96.62 59 ASP B N 1
ATOM 1653 C CA . ASP B 1 59 ? -5.438 -4.105 -20.812 1 96.62 59 ASP B CA 1
ATOM 1654 C C . ASP B 1 59 ? -4.797 -2.725 -20.672 1 96.62 59 ASP B C 1
ATOM 1656 O O . ASP B 1 59 ? -5.477 -1.744 -20.375 1 96.62 59 ASP B O 1
ATOM 1660 N N . ARG B 1 60 ? -3.498 -2.717 -20.953 1 92.19 60 ARG B N 1
ATOM 1661 C CA . ARG B 1 60 ? -2.76 -1.474 -20.75 1 92.19 60 ARG B CA 1
ATOM 1662 C C . ARG B 1 60 ? -3.154 -0.43 -21.781 1 92.19 60 ARG B C 1
ATOM 1664 O O . ARG B 1 60 ? -3.111 0.772 -21.516 1 92.19 60 ARG B O 1
ATOM 1671 N N . THR B 1 61 ? -3.596 -0.875 -22.953 1 92.94 61 THR B N 1
ATOM 1672 C CA . THR B 1 61 ? -3.836 0.034 -24.078 1 92.94 61 THR B CA 1
ATOM 1673 C C . THR B 1 61 ? -5.262 0.575 -24.031 1 92.94 61 THR B C 1
ATOM 1675 O O . THR B 1 61 ? -5.473 1.787 -24.094 1 92.94 61 THR B O 1
ATOM 1678 N N . ASP B 1 62 ? -6.23 -0.216 -23.859 1 94.12 62 ASP B N 1
ATOM 1679 C CA . ASP B 1 62 ? -7.609 0.25 -23.969 1 94.12 62 ASP B CA 1
ATOM 1680 C C . ASP B 1 62 ? -8.297 0.259 -22.609 1 94.12 62 ASP B C 1
ATOM 1682 O O . ASP B 1 62 ? -9.469 0.638 -22.5 1 94.12 62 ASP B O 1
ATOM 1686 N N . LEU B 1 63 ? -7.59 -0.234 -21.625 1 94.25 63 LEU B N 1
ATOM 1687 C CA . LEU B 1 63 ? -8.047 -0.229 -20.234 1 94.25 63 LEU B CA 1
ATOM 1688 C C . LEU B 1 63 ? -9.312 -1.074 -20.078 1 94.25 63 LEU B C 1
ATOM 1690 O O . LEU B 1 63 ? -10.07 -0.887 -19.125 1 94.25 63 LEU B O 1
ATOM 1694 N N . GLN B 1 64 ? -9.516 -1.996 -20.969 1 96.81 64 GLN B N 1
ATOM 1695 C CA . GLN B 1 64 ? -10.656 -2.9 -20.844 1 96.81 64 GLN B CA 1
ATOM 1696 C C . GLN B 1 64 ? -10.367 -3.998 -19.828 1 96.81 64 GLN B C 1
ATOM 1698 O O . GLN B 1 64 ? -9.266 -4.535 -19.781 1 96.81 64 GLN B O 1
ATOM 1703 N N . LEU B 1 65 ? -11.453 -4.328 -19.047 1 97.31 65 LEU B N 1
ATOM 1704 C CA . LEU B 1 65 ? -11.359 -5.41 -18.078 1 97.31 65 LEU B CA 1
ATOM 1705 C C . LEU B 1 65 ? -11.188 -6.758 -18.781 1 97.31 65 LEU B C 1
ATOM 1707 O O . LEU B 1 65 ? -12 -7.129 -19.625 1 97.31 65 LEU B O 1
ATOM 1711 N N . ARG B 1 66 ? -10.078 -7.477 -18.438 1 97.06 66 ARG B N 1
ATOM 1712 C CA . ARG B 1 66 ? -9.789 -8.742 -19.094 1 97.06 66 ARG B CA 1
ATOM 1713 C C . ARG B 1 66 ? -9.875 -9.906 -18.109 1 97.06 66 ARG B C 1
ATOM 1715 O O . ARG B 1 66 ? -10.031 -11.062 -18.516 1 97.06 66 ARG B O 1
ATOM 1722 N N . TYR B 1 67 ? -9.711 -9.641 -16.906 1 96.94 67 TYR B N 1
ATOM 1723 C CA . TYR B 1 67 ? -9.797 -10.641 -15.852 1 96.94 67 TYR B CA 1
ATOM 1724 C C . TYR B 1 67 ? -10.445 -10.062 -14.602 1 96.94 67 TYR B C 1
ATOM 1726 O O . TYR B 1 67 ? -10.18 -8.914 -14.234 1 96.94 67 TYR B O 1
ATOM 1734 N N . SER B 1 68 ? -11.336 -10.844 -14.008 1 98.12 68 SER B N 1
ATOM 1735 C CA . SER B 1 68 ? -12 -10.438 -12.773 1 98.12 68 SER B CA 1
ATOM 1736 C C . SER B 1 68 ? -12.359 -11.641 -11.906 1 98.12 68 SER B C 1
ATOM 1738 O O . SER B 1 68 ? -12.945 -12.609 -12.398 1 98.12 68 SER B O 1
ATOM 1740 N N . LEU B 1 69 ? -12.008 -11.609 -10.641 1 98.5 69 LEU B N 1
ATOM 1741 C CA . LEU B 1 69 ? -12.328 -12.664 -9.688 1 98.5 69 LEU B CA 1
ATOM 1742 C C . LEU B 1 69 ? -12.484 -12.094 -8.281 1 98.5 69 LEU B C 1
ATOM 1744 O O . LEU B 1 69 ? -11.594 -11.406 -7.781 1 98.5 69 LEU B O 1
ATOM 1748 N N . GLU B 1 70 ? -13.609 -12.422 -7.629 1 98.56 70 GLU B N 1
ATOM 1749 C CA . GLU B 1 70 ? -13.867 -11.898 -6.289 1 98.56 70 GLU B CA 1
ATOM 1750 C C . GLU B 1 70 ? -13.406 -12.883 -5.215 1 98.56 70 GLU B C 1
ATOM 1752 O O . GLU B 1 70 ? -13.273 -14.078 -5.48 1 98.56 70 GLU B O 1
ATOM 1757 N N . GLY B 1 71 ? -13.062 -12.336 -4.102 1 98.69 71 GLY B N 1
ATOM 1758 C CA . GLY B 1 71 ? -12.781 -13.07 -2.879 1 98.69 71 GLY B CA 1
ATOM 1759 C C . GLY B 1 71 ? -13.406 -12.438 -1.648 1 98.69 71 GLY B C 1
ATOM 1760 O O . GLY B 1 71 ? -13.898 -11.312 -1.705 1 98.69 71 GLY B O 1
ATOM 1761 N N . VAL B 1 72 ? -13.469 -13.25 -0.589 1 98.88 72 VAL B N 1
ATOM 1762 C CA . VAL B 1 72 ? -14.055 -12.797 0.668 1 98.88 72 VAL B CA 1
ATOM 1763 C C . VAL B 1 72 ? -13.07 -13.031 1.812 1 98.88 72 VAL B C 1
ATOM 1765 O O . VAL B 1 72 ? -12.406 -14.07 1.868 1 98.88 72 VAL B O 1
ATOM 1768 N N . THR B 1 73 ? -12.992 -12.07 2.678 1 98.75 73 THR B N 1
ATOM 1769 C CA . THR B 1 73 ? -12.055 -12.195 3.785 1 98.75 73 THR B CA 1
ATOM 1770 C C . THR B 1 73 ? -12.555 -13.203 4.812 1 98.75 73 THR B C 1
ATOM 1772 O O . THR B 1 73 ? -13.758 -13.391 4.977 1 98.75 73 THR B O 1
ATOM 1775 N N . ASP B 1 74 ? -11.633 -13.773 5.441 1 98.12 74 ASP B N 1
ATOM 1776 C CA . ASP B 1 74 ? -11.945 -14.727 6.5 1 98.12 74 ASP B CA 1
ATOM 1777 C C . ASP B 1 74 ? -12.078 -14.023 7.852 1 98.12 74 ASP B C 1
ATOM 1779 O O . ASP B 1 74 ? -12.258 -12.805 7.902 1 98.12 74 ASP B O 1
ATOM 1783 N N . SER B 1 75 ? -11.945 -14.789 8.961 1 98 75 SER B N 1
ATOM 1784 C CA . SER B 1 75 ? -12.195 -14.266 10.305 1 98 75 SER B CA 1
ATOM 1785 C C . SER B 1 75 ? -11.094 -13.297 10.734 1 98 75 SER B C 1
ATOM 1787 O O . SER B 1 75 ? -11.312 -12.461 11.609 1 98 75 SER B O 1
ATOM 1789 N N . ALA B 1 76 ? -9.938 -13.414 10.086 1 97.19 76 ALA B N 1
ATOM 1790 C CA . ALA B 1 76 ? -8.82 -12.531 10.422 1 97.19 76 ALA B CA 1
ATOM 1791 C C . ALA B 1 76 ? -8.781 -11.32 9.484 1 97.19 76 ALA B C 1
ATOM 1793 O O . ALA B 1 76 ? -7.848 -10.516 9.547 1 97.19 76 ALA B O 1
ATOM 1794 N N . GLY B 1 77 ? -9.812 -11.195 8.625 1 98.62 77 GLY B N 1
ATOM 1795 C CA . GLY B 1 77 ? -9.859 -10.102 7.664 1 98.62 77 GLY B CA 1
ATOM 1796 C C . GLY B 1 77 ? -8.945 -10.312 6.473 1 98.62 77 GLY B C 1
ATOM 1797 O O . GLY B 1 77 ? -8.633 -9.359 5.754 1 98.62 77 GLY B O 1
ATOM 1798 N N . ALA B 1 78 ? -8.492 -11.578 6.344 1 98.19 78 ALA B N 1
ATOM 1799 C CA . ALA B 1 78 ? -7.562 -11.898 5.262 1 98.19 78 ALA B CA 1
ATOM 1800 C C . ALA B 1 78 ? -8.297 -12.555 4.09 1 98.19 78 ALA B C 1
ATOM 1802 O O . ALA B 1 78 ? -9.297 -13.242 4.281 1 98.19 78 ALA B O 1
ATOM 1803 N N . TYR B 1 79 ? -7.828 -12.281 2.904 1 98.12 79 TYR B N 1
ATOM 1804 C CA . TYR B 1 79 ? -8.336 -12.984 1.728 1 98.12 79 TYR B CA 1
ATOM 1805 C C . TYR B 1 79 ? -7.211 -13.727 1.014 1 98.12 79 TYR B C 1
ATOM 1807 O O . TYR B 1 79 ? -6.039 -13.359 1.14 1 98.12 79 TYR B O 1
ATOM 1815 N N . LYS B 1 80 ? -7.59 -14.742 0.315 1 97.06 80 LYS B N 1
ATOM 1816 C CA . LYS B 1 80 ? -6.75 -15.547 -0.568 1 97.06 80 LYS B CA 1
ATOM 1817 C C . LYS B 1 80 ? -7.449 -15.812 -1.898 1 97.06 80 LYS B C 1
ATOM 1819 O O . LYS B 1 80 ? -8.5 -16.453 -1.938 1 97.06 80 LYS B O 1
ATOM 1824 N N . ILE B 1 81 ? -6.887 -15.297 -2.91 1 97.06 81 ILE B N 1
ATOM 1825 C CA . ILE B 1 81 ? -7.484 -15.469 -4.227 1 97.06 81 ILE B CA 1
ATOM 1826 C C . ILE B 1 81 ? -6.496 -16.188 -5.152 1 97.06 81 ILE B C 1
ATOM 1828 O O . ILE B 1 81 ? -5.355 -15.75 -5.301 1 97.06 81 ILE B O 1
ATOM 1832 N N . LYS B 1 82 ? -6.895 -17.25 -5.699 1 95.31 82 LYS B N 1
ATOM 1833 C CA . LYS B 1 82 ? -6.102 -17.969 -6.688 1 95.31 82 LYS B CA 1
ATOM 1834 C C . LYS B 1 82 ? -6.402 -17.484 -8.102 1 95.31 82 LYS B C 1
ATOM 1836 O O . LYS B 1 82 ? -7.543 -17.562 -8.562 1 95.31 82 LYS B O 1
ATOM 1841 N N . VAL B 1 83 ? -5.379 -16.922 -8.648 1 95.31 83 VAL B N 1
ATOM 1842 C CA . VAL B 1 83 ? -5.535 -16.438 -10.016 1 95.31 83 VAL B CA 1
ATOM 1843 C C . VAL B 1 83 ? -4.852 -17.391 -10.992 1 95.31 83 VAL B C 1
ATOM 1845 O O . VAL B 1 83 ? -3.631 -17.547 -10.961 1 95.31 83 VAL B O 1
ATOM 1848 N N . VAL B 1 84 ? -5.648 -17.922 -11.82 1 91.56 84 VAL B N 1
ATOM 1849 C CA . VAL B 1 84 ? -5.109 -18.859 -12.797 1 91.56 84 VAL B CA 1
ATOM 1850 C C . VAL B 1 84 ? -4.637 -18.109 -14.039 1 91.56 84 VAL B C 1
ATOM 1852 O O . VAL B 1 84 ? -5.309 -17.203 -14.508 1 91.56 84 VAL B O 1
ATOM 1855 N N . GLY B 1 85 ? -3.428 -18.5 -14.484 1 88.69 85 GLY B N 1
ATOM 1856 C CA . GLY B 1 85 ? -2.908 -17.938 -15.719 1 88.69 85 GLY B CA 1
ATOM 1857 C C . GLY B 1 85 ? -2.027 -16.719 -15.508 1 88.69 85 GLY B C 1
ATOM 1858 O O . GLY B 1 85 ? -2.217 -15.977 -14.539 1 88.69 85 GLY B O 1
ATOM 1859 N N . ASP B 1 86 ? -1.065 -16.562 -16.344 1 90.88 86 ASP B N 1
ATOM 1860 C CA . ASP B 1 86 ? -0.211 -15.383 -16.391 1 90.88 86 ASP B CA 1
ATOM 1861 C C . ASP B 1 86 ? -0.945 -14.203 -17.031 1 90.88 86 ASP B C 1
ATOM 1863 O O . ASP B 1 86 ? -1.536 -14.336 -18.094 1 90.88 86 ASP B O 1
ATOM 1867 N N . GLN B 1 87 ? -0.944 -13.062 -16.359 1 92.75 87 GLN B N 1
ATOM 1868 C CA . GLN B 1 87 ? -1.701 -11.914 -16.844 1 92.75 87 GLN B CA 1
ATOM 1869 C C . GLN B 1 87 ? -0.844 -11.016 -17.734 1 92.75 87 GLN B C 1
ATOM 1871 O O . GLN B 1 87 ? -1.287 -9.953 -18.156 1 92.75 87 GLN B O 1
ATOM 1876 N N . ALA B 1 88 ? 0.406 -11.398 -17.891 1 89.88 88 ALA B N 1
ATOM 1877 C CA . ALA B 1 88 ? 1.314 -10.766 -18.844 1 89.88 88 ALA B CA 1
ATOM 1878 C C . ALA B 1 88 ? 1.481 -9.281 -18.547 1 89.88 88 ALA B C 1
ATOM 1880 O O . ALA B 1 88 ? 1.872 -8.906 -17.438 1 89.88 88 ALA B O 1
ATOM 1881 N N . ASP B 1 89 ? 1.204 -8.422 -19.578 1 90.38 89 ASP B N 1
ATOM 1882 C CA . ASP B 1 89 ? 1.485 -6.992 -19.438 1 90.38 89 ASP B CA 1
ATOM 1883 C C . ASP B 1 89 ? 0.258 -6.238 -18.938 1 90.38 89 ASP B C 1
ATOM 1885 O O . ASP B 1 89 ? 0.247 -5.004 -18.922 1 90.38 89 ASP B O 1
ATOM 1889 N N . ARG B 1 90 ? -0.705 -6.941 -18.453 1 94.69 90 ARG B N 1
ATOM 1890 C CA . ARG B 1 90 ? -1.905 -6.285 -17.938 1 94.69 90 ARG B CA 1
ATOM 1891 C C . ARG B 1 90 ? -1.633 -5.609 -16.594 1 94.69 90 ARG B C 1
ATOM 1893 O O . ARG B 1 90 ? -0.735 -6.023 -15.859 1 94.69 90 ARG B O 1
ATOM 1900 N N . ILE B 1 91 ? -2.449 -4.551 -16.359 1 95.56 91 ILE B N 1
ATOM 1901 C CA . ILE B 1 91 ? -2.408 -3.889 -15.062 1 95.56 91 ILE B CA 1
ATOM 1902 C C . ILE B 1 91 ? -3.404 -4.551 -14.117 1 95.56 91 ILE B C 1
ATOM 1904 O O . ILE B 1 91 ? -4.605 -4.59 -14.391 1 95.56 91 ILE B O 1
ATOM 1908 N N . CYS B 1 92 ? -2.92 -5.066 -13.031 1 96.75 92 CYS B N 1
ATOM 1909 C CA . CYS B 1 92 ? -3.783 -5.801 -12.109 1 96.75 92 CYS B CA 1
ATOM 1910 C C . CYS B 1 92 ? -3.838 -5.113 -10.75 1 96.75 92 CYS B C 1
ATOM 1912 O O . CYS B 1 92 ? -2.816 -4.656 -10.242 1 96.75 92 CYS B O 1
ATOM 1914 N N . HIS B 1 93 ? -5.074 -5.055 -10.203 1 98 93 HIS B N 1
ATOM 1915 C CA . HIS B 1 93 ? -5.324 -4.504 -8.875 1 98 93 HIS B CA 1
ATOM 1916 C C . HIS B 1 93 ? -6.219 -5.43 -8.055 1 98 93 HIS B C 1
ATOM 1918 O O . HIS B 1 93 ? -6.992 -6.211 -8.617 1 98 93 HIS B O 1
ATOM 1924 N N . VAL B 1 94 ? -6 -5.355 -6.809 1 98.69 94 VAL B N 1
ATOM 1925 C CA . VAL B 1 94 ? -7.074 -5.746 -5.902 1 98.69 94 VAL B CA 1
ATOM 1926 C C . VAL B 1 94 ? -7.867 -4.512 -5.48 1 98.69 94 VAL B C 1
ATOM 1928 O O . VAL B 1 94 ? -7.289 -3.492 -5.102 1 98.69 94 VAL B O 1
ATOM 1931 N N . VAL B 1 95 ? -9.258 -4.641 -5.516 1 98.75 95 VAL B N 1
ATOM 1932 C CA . VAL B 1 95 ? -10.086 -3.49 -5.18 1 98.75 95 VAL B CA 1
ATOM 1933 C C . VAL B 1 95 ? -11.133 -3.895 -4.145 1 98.75 95 VAL B C 1
ATOM 1935 O O . VAL B 1 95 ? -11.555 -5.055 -4.094 1 98.75 95 VAL B O 1
ATOM 1938 N N . LEU B 1 96 ? -11.5 -2.916 -3.344 1 98.81 96 LEU B N 1
ATOM 1939 C CA . LEU B 1 96 ? -12.609 -3.129 -2.414 1 98.81 96 LEU B CA 1
ATOM 1940 C C . LEU B 1 96 ? -13.938 -3.213 -3.16 1 98.81 96 LEU B C 1
ATOM 1942 O O . LEU B 1 96 ? -14.172 -2.453 -4.102 1 98.81 96 LEU B O 1
ATOM 1946 N N . VAL B 1 97 ? -14.758 -4.125 -2.713 1 98.81 97 VAL B N 1
ATOM 1947 C CA . VAL B 1 97 ? -16.078 -4.254 -3.322 1 98.81 97 VAL B CA 1
ATOM 1948 C C . VAL B 1 97 ? -17.156 -3.928 -2.293 1 98.81 97 VAL B C 1
ATOM 1950 O O . VAL B 1 97 ? -18.062 -3.137 -2.564 1 98.81 97 VAL B O 1
ATOM 1953 N N . ASP B 1 98 ? -17.031 -4.609 -1.106 1 98.75 98 ASP B N 1
ATOM 1954 C CA . ASP B 1 98 ? -18.109 -4.445 -0.14 1 98.75 98 ASP B CA 1
ATOM 1955 C C . ASP B 1 98 ? -17.641 -4.766 1.275 1 98.75 98 ASP B C 1
ATOM 1957 O O . ASP B 1 98 ? -16.75 -5.598 1.465 1 98.75 98 ASP B O 1
ATOM 1961 N N . SER B 1 99 ? -18.266 -4.125 2.23 1 98.88 99 SER B N 1
ATOM 1962 C CA . SER B 1 99 ? -18.094 -4.414 3.65 1 98.88 99 SER B CA 1
ATOM 1963 C C . SER B 1 99 ? -19.391 -4.859 4.293 1 98.88 99 SER B C 1
ATOM 1965 O O . SER B 1 99 ? -20.453 -4.273 4.035 1 98.88 99 SER B O 1
ATOM 1967 N N . PRO B 1 100 ? -19.328 -5.867 5.133 1 98.75 100 PRO B N 1
ATOM 1968 C CA . PRO B 1 100 ? -20.547 -6.281 5.816 1 98.75 100 PRO B CA 1
ATOM 1969 C C . PRO B 1 100 ? -20.906 -5.375 6.992 1 98.75 100 PRO B C 1
ATOM 1971 O O . PRO B 1 100 ? -22 -5.484 7.555 1 98.75 100 PRO B O 1
ATOM 1974 N N . LEU B 1 101 ? -19.984 -4.543 7.363 1 98.5 101 LEU B N 1
ATOM 1975 C CA . LEU B 1 101 ? -20.219 -3.652 8.492 1 98.5 101 LEU B CA 1
ATOM 1976 C C . LEU B 1 101 ? -20.984 -2.408 8.055 1 98.5 101 LEU B C 1
ATOM 1978 O O . LEU B 1 101 ? -20.469 -1.597 7.281 1 98.5 101 LEU B O 1
ATOM 1982 N N . ALA B 1 102 ? -22.109 -2.205 8.648 1 98.06 102 ALA B N 1
ATOM 1983 C CA . ALA B 1 102 ? -22.984 -1.117 8.242 1 98.06 102 ALA B CA 1
ATOM 1984 C C . ALA B 1 102 ? -22.359 0.242 8.539 1 98.06 102 ALA B C 1
ATOM 1986 O O . ALA B 1 102 ? -22.594 1.21 7.805 1 98.06 102 ALA B O 1
ATOM 1987 N N . ASP B 1 103 ? -21.531 0.33 9.57 1 97.94 103 ASP B N 1
ATOM 1988 C CA . ASP B 1 103 ? -20.984 1.623 9.961 1 97.94 103 ASP B CA 1
ATOM 1989 C C . ASP B 1 103 ? -19.547 1.783 9.453 1 97.94 103 ASP B C 1
ATOM 1991 O O . ASP B 1 103 ? -18.812 2.666 9.906 1 97.94 103 ASP B O 1
ATOM 1995 N N . CYS B 1 104 ? -19.156 0.903 8.531 1 98.31 104 CYS B N 1
ATOM 1996 C CA . CYS B 1 104 ? -17.828 0.963 7.938 1 98.31 104 CYS B CA 1
ATOM 1997 C C . CYS B 1 104 ? -17.859 0.455 6.5 1 98.31 104 CYS B C 1
ATOM 1999 O O . CYS B 1 104 ? -17.188 -0.535 6.176 1 98.31 104 CYS B O 1
ATOM 2001 N N . LYS B 1 105 ? -18.531 1.266 5.637 1 97.62 105 LYS B N 1
ATOM 2002 C CA . LYS B 1 105 ? -18.797 0.844 4.266 1 97.62 105 LYS B CA 1
ATOM 2003 C C . LYS B 1 105 ? -18.141 1.78 3.258 1 97.62 105 LYS B C 1
ATOM 2005 O O . LYS B 1 105 ? -18.062 1.464 2.068 1 97.62 105 LYS B O 1
ATOM 2010 N N . ILE B 1 106 ? -17.75 2.875 3.822 1 96.5 106 ILE B N 1
ATOM 2011 C CA . ILE B 1 106 ? -17.156 3.855 2.922 1 96.5 106 ILE B CA 1
ATOM 2012 C C . ILE B 1 106 ? -15.703 3.477 2.633 1 96.5 106 ILE B C 1
ATOM 2014 O O . ILE B 1 106 ? -14.883 3.391 3.551 1 96.5 106 ILE B O 1
ATOM 2018 N N . ALA B 1 107 ?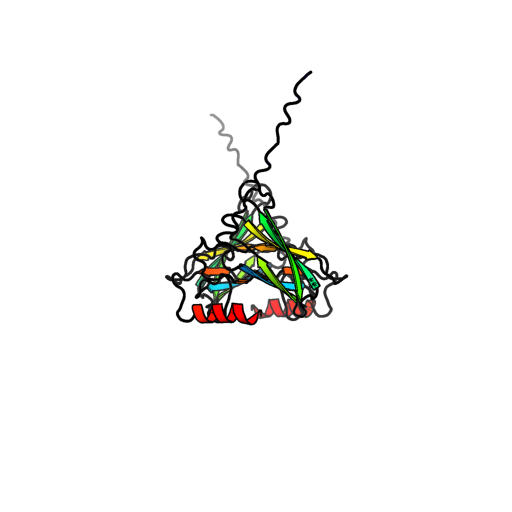 -15.344 3.248 1.315 1 97.62 107 ALA B N 1
ATOM 2019 C CA . ALA B 1 107 ? -13.984 2.881 0.935 1 97.62 107 ALA B CA 1
ATOM 2020 C C . ALA B 1 107 ? -13.008 4.02 1.217 1 97.62 107 ALA B C 1
ATOM 2022 O O . ALA B 1 107 ? -13.32 5.188 0.972 1 97.62 107 ALA B O 1
ATOM 2023 N N . HIS B 1 108 ? -11.875 3.613 1.763 1 94.88 108 HIS B N 1
ATOM 2024 C CA . HIS B 1 108 ? -10.82 4.609 1.943 1 94.88 108 HIS B CA 1
ATOM 2025 C C . HIS B 1 108 ? -10.414 5.227 0.611 1 94.88 108 HIS B C 1
ATOM 2027 O O . HIS B 1 108 ? -10.281 4.52 -0.391 1 94.88 108 HIS B O 1
ATOM 2033 N N . PRO B 1 109 ? -10.172 6.484 0.588 1 91 109 PRO B N 1
ATOM 2034 C CA . PRO B 1 109 ? -9.93 7.133 -0.702 1 91 109 PRO B CA 1
ATOM 2035 C C . PRO B 1 109 ? -8.625 6.68 -1.354 1 91 109 PRO B C 1
ATOM 2037 O O . PRO B 1 109 ? -8.508 6.691 -2.584 1 91 109 PRO B O 1
ATOM 2040 N N . VAL B 1 110 ? -7.613 6.32 -0.596 1 91.19 110 VAL B N 1
ATOM 2041 C CA . VAL B 1 110 ? -6.34 5.984 -1.222 1 91.19 110 VAL B CA 1
ATOM 2042 C C . VAL B 1 110 ? -5.977 4.535 -0.907 1 91.19 110 VAL B C 1
ATOM 2044 O O . VAL B 1 110 ? -5.051 3.975 -1.504 1 91.19 110 VAL B O 1
ATOM 2047 N N . ARG B 1 111 ? -6.652 3.969 0.045 1 96 111 ARG B N 1
ATOM 2048 C CA . ARG B 1 111 ? -6.375 2.584 0.411 1 96 111 ARG B CA 1
ATOM 2049 C C . ARG B 1 111 ? -7.504 1.662 -0.032 1 96 111 ARG B C 1
ATOM 2051 O O . ARG B 1 111 ? -7.934 0.788 0.725 1 96 111 ARG B O 1
ATOM 2058 N N . ASN B 1 112 ? -8.062 1.929 -1.24 1 97.75 112 ASN B N 1
ATOM 2059 C CA . ASN B 1 112 ? -9.195 1.145 -1.726 1 97.75 112 ASN B CA 1
ATOM 2060 C C . ASN B 1 112 ? -8.789 0.238 -2.885 1 97.75 112 ASN B C 1
ATOM 2062 O O . ASN B 1 112 ? -9.625 -0.487 -3.432 1 97.75 112 ASN B O 1
ATOM 2066 N N . ARG B 1 113 ? -7.523 0.236 -3.184 1 97.56 113 ARG B N 1
ATOM 2067 C CA . ARG B 1 113 ? -6.973 -0.652 -4.203 1 97.56 113 ARG B CA 1
ATOM 2068 C C . ARG B 1 113 ? -5.477 -0.854 -4 1 97.56 113 ARG B C 1
ATOM 2070 O O . ARG B 1 113 ? -4.816 -0.044 -3.346 1 97.56 113 ARG B O 1
ATOM 2077 N N . ALA B 1 114 ? -4.961 -1.877 -4.469 1 97.38 114 ALA B N 1
ATOM 2078 C CA . ALA B 1 114 ? -3.541 -2.211 -4.426 1 97.38 114 ALA B CA 1
ATOM 2079 C C . ALA B 1 114 ? -3.105 -2.912 -5.711 1 97.38 114 ALA B C 1
ATOM 2081 O O . ALA B 1 114 ? -3.75 -3.865 -6.156 1 97.38 114 ALA B O 1
ATOM 2082 N N . GLU B 1 115 ? -2.061 -2.379 -6.273 1 95.12 115 GLU B N 1
ATOM 2083 C CA . GLU B 1 115 ? -1.547 -3.008 -7.484 1 95.12 115 GLU B CA 1
ATOM 2084 C C . GLU B 1 115 ? -0.83 -4.316 -7.168 1 95.12 115 GLU B C 1
ATOM 2086 O O . GLU B 1 115 ? -0.155 -4.43 -6.141 1 95.12 115 GLU B O 1
ATOM 2091 N N . VAL B 1 116 ? -0.987 -5.332 -8.094 1 94.5 116 VAL B N 1
ATOM 2092 C CA . VAL B 1 116 ? -0.3 -6.613 -7.973 1 94.5 116 VAL B CA 1
ATOM 2093 C C . VAL B 1 116 ? 0.251 -7.027 -9.336 1 94.5 116 VAL B C 1
ATOM 2095 O O . VAL B 1 116 ? -0.345 -6.727 -10.375 1 94.5 116 VAL B O 1
ATOM 2098 N N . ILE B 1 117 ? 1.393 -7.676 -9.281 1 91.69 117 ILE B N 1
ATOM 2099 C CA . ILE B 1 117 ? 2.01 -8.18 -10.5 1 91.69 117 ILE B CA 1
ATOM 2100 C C . ILE B 1 117 ? 1.756 -9.68 -10.633 1 91.69 117 ILE B C 1
ATOM 2102 O O . ILE B 1 117 ? 2.205 -10.469 -9.789 1 91.69 117 ILE B O 1
ATOM 2106 N N . LEU B 1 118 ? 1.084 -10.023 -11.695 1 92.19 118 LEU B N 1
ATOM 2107 C CA . LEU B 1 118 ? 0.689 -11.422 -11.859 1 92.19 118 LEU B CA 1
ATOM 2108 C C . LEU B 1 118 ? 1.256 -12 -13.148 1 92.19 118 LEU B C 1
ATOM 2110 O O . LEU B 1 118 ? 0.504 -12.477 -14 1 92.19 118 LEU B O 1
ATOM 2114 N N . THR B 1 119 ? 2.527 -11.898 -13.25 1 89.25 119 THR B N 1
ATOM 2115 C CA . THR B 1 119 ? 3.244 -12.484 -14.375 1 89.25 119 THR B CA 1
ATOM 2116 C C . THR B 1 119 ? 4.605 -13.023 -13.938 1 89.25 119 THR B C 1
ATOM 2118 O O . THR B 1 119 ? 5.191 -12.523 -12.977 1 89.25 119 THR B O 1
ATOM 2121 N N . ARG B 1 120 ? 5.105 -13.992 -14.547 1 83.5 120 ARG B N 1
ATOM 2122 C CA . ARG B 1 120 ? 6.414 -14.57 -14.273 1 83.5 120 ARG B CA 1
ATOM 2123 C C . ARG B 1 120 ? 7.484 -13.969 -15.18 1 83.5 120 ARG B C 1
ATOM 2125 O O . ARG B 1 120 ? 8.672 -14.242 -15.008 1 83.5 120 ARG B O 1
ATOM 2132 N N . SER B 1 121 ? 7.059 -13.188 -16.047 1 79.38 121 SER B N 1
ATOM 2133 C CA . SER B 1 121 ? 7.984 -12.609 -17.016 1 79.38 121 SER B CA 1
ATOM 2134 C C . SER B 1 121 ? 8.922 -11.602 -16.359 1 79.38 121 SER B C 1
ATOM 2136 O O . SER B 1 121 ? 9.938 -11.227 -16.938 1 79.38 121 SER B O 1
ATOM 2138 N N . ASN B 1 122 ? 8.617 -11.188 -15.18 1 67.5 122 ASN B N 1
ATOM 2139 C CA . ASN B 1 122 ? 9.43 -10.164 -14.531 1 67.5 122 ASN B CA 1
ATOM 2140 C C . ASN B 1 122 ? 10.523 -10.781 -13.664 1 67.5 122 ASN B C 1
ATOM 2142 O O . ASN B 1 122 ? 11.305 -10.062 -13.039 1 67.5 122 ASN B O 1
ATOM 2146 N N . GLY B 1 123 ? 10.602 -12.047 -13.703 1 65.81 123 GLY B N 1
ATOM 2147 C CA . GLY B 1 123 ? 11.664 -12.719 -12.969 1 65.81 123 GLY B CA 1
ATOM 2148 C C . GLY B 1 123 ? 11.297 -13 -11.523 1 65.81 123 GLY B C 1
ATOM 2149 O O . GLY B 1 123 ? 12.102 -13.539 -10.766 1 65.81 123 GLY B O 1
ATOM 2150 N N . ALA B 1 124 ? 10.117 -12.352 -11.125 1 62.44 124 ALA B N 1
ATOM 2151 C CA . ALA B 1 124 ? 9.742 -12.656 -9.742 1 62.44 124 ALA B CA 1
ATOM 2152 C C . ALA B 1 124 ? 9.633 -14.156 -9.523 1 62.44 124 ALA B C 1
ATOM 2154 O O . ALA B 1 124 ? 9.125 -14.883 -10.375 1 62.44 124 ALA B O 1
ATOM 2155 N N . ILE B 1 125 ? 10.125 -14.523 -8.344 1 65 125 ILE B N 1
ATOM 2156 C CA . ILE B 1 125 ? 10.273 -15.945 -8.086 1 65 125 ILE B CA 1
ATOM 2157 C C . ILE B 1 125 ? 9.031 -16.484 -7.379 1 65 125 ILE B C 1
ATOM 2159 O O . ILE B 1 125 ? 8.852 -17.688 -7.258 1 65 125 ILE B O 1
ATOM 2163 N N . SER B 1 126 ? 8.141 -15.617 -7.051 1 78.31 126 SER B N 1
ATOM 2164 C CA . SER B 1 126 ? 7.105 -16.156 -6.18 1 78.31 126 SER B CA 1
ATOM 2165 C C . SER B 1 126 ? 5.738 -16.094 -6.844 1 78.31 126 SER B C 1
ATOM 2167 O O . SER B 1 126 ? 5.422 -15.133 -7.543 1 78.31 126 SER B O 1
ATOM 2169 N N . ASP B 1 127 ? 4.984 -17.188 -6.621 1 85.31 127 ASP B N 1
ATOM 2170 C CA . ASP B 1 127 ? 3.584 -17.203 -7.035 1 85.31 127 ASP B CA 1
ATOM 2171 C C . ASP B 1 127 ? 2.693 -16.531 -5.988 1 85.31 127 ASP B C 1
ATOM 2173 O O . ASP B 1 127 ? 1.499 -16.328 -6.219 1 85.31 127 ASP B O 1
ATOM 2177 N N . LEU B 1 128 ? 3.35 -16.25 -4.965 1 89.25 128 LEU B N 1
ATOM 2178 C CA . LEU B 1 128 ? 2.625 -15.578 -3.891 1 89.25 128 LEU B CA 1
ATOM 2179 C C . LEU B 1 128 ? 2.799 -14.062 -3.979 1 89.25 128 LEU B C 1
ATOM 2181 O O . LEU B 1 128 ? 3.924 -13.57 -4.086 1 89.25 128 LEU B O 1
ATOM 2185 N N . HIS B 1 129 ? 1.671 -13.398 -3.975 1 91.25 129 HIS B N 1
ATOM 2186 C CA . HIS B 1 129 ? 1.661 -11.938 -4.016 1 91.25 129 HIS B CA 1
ATOM 2187 C C . HIS B 1 129 ? 0.815 -11.359 -2.887 1 91.25 129 HIS B C 1
ATOM 2189 O O . HIS B 1 129 ? -0.393 -11.602 -2.826 1 91.25 129 HIS B O 1
ATOM 2195 N N . TYR B 1 130 ? 1.512 -10.609 -2.053 1 93.06 130 TYR B N 1
ATOM 2196 C CA . TYR B 1 130 ? 0.773 -9.891 -1.022 1 93.06 130 TYR B CA 1
ATOM 2197 C C . TYR B 1 130 ? 0.432 -8.477 -1.483 1 93.06 130 TYR B C 1
ATOM 2199 O O . TYR B 1 130 ? 1.313 -7.727 -1.903 1 93.06 130 TYR B O 1
ATOM 2207 N N . ALA B 1 131 ? -0.833 -8.172 -1.408 1 95.5 131 ALA B N 1
ATOM 2208 C CA . ALA B 1 131 ? -1.281 -6.801 -1.65 1 95.5 131 ALA B CA 1
ATOM 2209 C C . ALA B 1 131 ? -1.256 -5.98 -0.364 1 95.5 131 ALA B C 1
ATOM 2211 O O . ALA B 1 131 ? -1.416 -6.523 0.731 1 95.5 131 ALA B O 1
ATOM 2212 N N . ASN B 1 132 ? -1.041 -4.625 -0.584 1 95.69 132 ASN B N 1
ATOM 2213 C CA . ASN B 1 132 ? -1.249 -3.729 0.55 1 95.69 132 ASN B CA 1
ATOM 2214 C C . ASN B 1 132 ? -2.66 -3.857 1.114 1 95.69 132 ASN B C 1
ATOM 2216 O O . ASN B 1 132 ? -3.602 -4.164 0.38 1 95.69 132 ASN B O 1
ATOM 2220 N N . SER B 1 133 ? -2.67 -3.633 2.441 1 96.75 133 SER B N 1
ATOM 2221 C CA . SER B 1 133 ? -3.988 -3.697 3.062 1 96.75 133 SER B CA 1
ATOM 2222 C C . SER B 1 133 ? -4.922 -2.639 2.488 1 96.75 133 SER B C 1
ATOM 2224 O O . SER B 1 133 ? -4.488 -1.527 2.172 1 96.75 133 SER B O 1
ATOM 2226 N N . LEU B 1 134 ? -6.152 -3.033 2.385 1 98.44 134 LEU B N 1
ATOM 2227 C CA . LEU B 1 134 ? -7.211 -2.135 1.937 1 98.44 134 LEU B CA 1
ATOM 2228 C C . LEU B 1 134 ? -8.133 -1.762 3.092 1 98.44 134 LEU B C 1
ATOM 2230 O O . LEU B 1 134 ? -8.297 -2.535 4.039 1 98.44 134 LEU B O 1
ATOM 2234 N N . GLY B 1 135 ? -8.711 -0.558 2.941 1 98.06 135 GLY B N 1
ATOM 2235 C CA . GLY B 1 135 ? -9.453 -0.135 4.113 1 98.06 135 GLY B CA 1
ATOM 2236 C C . GLY B 1 135 ? -10.766 0.551 3.771 1 98.06 135 GLY B C 1
ATOM 2237 O O . GLY B 1 135 ? -10.867 1.244 2.758 1 98.06 135 GLY B O 1
ATOM 2238 N N . PHE B 1 136 ? -11.75 0.31 4.672 1 98.38 136 PHE B N 1
ATOM 2239 C CA . PHE B 1 136 ? -12.945 1.143 4.793 1 98.38 136 PHE B CA 1
ATOM 2240 C C . PHE B 1 136 ? -12.797 2.127 5.949 1 98.38 136 PHE B C 1
ATOM 2242 O O . PHE B 1 136 ? -11.953 1.944 6.824 1 98.38 136 PHE B O 1
ATOM 2249 N N . VAL B 1 137 ? -13.648 3.154 5.836 1 96.25 137 VAL B N 1
ATOM 2250 C CA . VAL B 1 137 ? -13.578 4.184 6.867 1 96.25 137 VAL B CA 1
ATOM 2251 C C . VAL B 1 137 ? -14.859 4.172 7.699 1 96.25 137 VAL B C 1
ATOM 2253 O O . VAL B 1 137 ? -15.961 4.152 7.152 1 96.25 137 VAL B O 1
ATOM 2256 N N . LYS B 1 138 ? -14.586 4.188 8.984 1 96.31 138 LYS B N 1
ATOM 2257 C CA . LYS B 1 138 ? -15.742 4.246 9.867 1 96.31 138 LYS B CA 1
ATOM 2258 C C . LYS B 1 138 ? -16.484 5.574 9.727 1 96.31 138 LYS B C 1
ATOM 2260 O O . LYS B 1 138 ? -15.859 6.625 9.562 1 96.31 138 LYS B O 1
ATOM 2265 N N . ASP B 1 139 ? -17.812 5.566 9.953 1 94.75 139 ASP B N 1
ATOM 2266 C CA . ASP B 1 139 ? -18.656 6.754 9.789 1 94.75 139 ASP B CA 1
ATOM 2267 C C . ASP B 1 139 ? -18.266 7.836 10.789 1 94.75 139 ASP B C 1
ATOM 2269 O O . ASP B 1 139 ? -18.234 9.023 10.453 1 94.75 139 ASP B O 1
ATOM 2273 N N . GLU B 1 140 ? -18.031 7.34 11.977 1 93.19 140 GLU B N 1
ATOM 2274 C CA . GLU B 1 140 ? -17.641 8.234 13.062 1 93.19 140 GLU B CA 1
ATOM 2275 C C . GLU B 1 140 ? -16.453 7.656 13.844 1 93.19 140 GLU B C 1
ATOM 2277 O O . GLU B 1 140 ? -16.469 6.477 14.211 1 93.19 140 GLU B O 1
ATOM 2282 N N . ALA B 1 141 ? -15.477 8.562 14.055 1 93.69 141 ALA B N 1
ATOM 2283 C CA . ALA B 1 141 ? -14.312 8.109 14.812 1 93.69 141 ALA B CA 1
ATOM 2284 C C . ALA B 1 141 ? -14.727 7.594 16.188 1 93.69 141 ALA B C 1
ATOM 2286 O O . ALA B 1 141 ? -15.594 8.172 16.844 1 93.69 141 ALA B O 1
ATOM 2287 N N . LEU B 1 142 ? -14.055 6.543 16.625 1 95.62 142 LEU B N 1
ATOM 2288 C CA . LEU B 1 142 ? -14.328 5.969 17.938 1 95.62 142 LEU B CA 1
ATOM 2289 C C . LEU B 1 142 ? -13.812 6.875 19.062 1 95.62 142 LEU B C 1
ATOM 2291 O O . LEU B 1 142 ? -12.922 7.695 18.828 1 95.62 142 LEU B O 1
ATOM 2295 N N . PRO B 1 143 ? -14.461 6.652 20.219 1 95.19 143 PRO B N 1
ATOM 2296 C CA . PRO B 1 143 ? -13.867 7.348 21.359 1 95.19 143 PRO B CA 1
ATOM 2297 C C . PRO B 1 143 ? -12.398 6.992 21.578 1 95.19 143 PRO B C 1
ATOM 2299 O O . PRO B 1 143 ? -12 5.848 21.359 1 95.19 143 PRO B O 1
ATOM 2302 N N . GLY B 1 144 ? -11.578 8.031 21.984 1 95.38 144 GLY B N 1
ATOM 2303 C CA . GLY B 1 144 ? -10.164 7.809 22.266 1 95.38 144 GLY B CA 1
ATOM 2304 C C . GLY B 1 144 ? -9.281 8.047 21.047 1 95.38 144 GLY B C 1
ATOM 2305 O O . GLY B 1 144 ? -8.055 8.023 21.156 1 95.38 144 GLY B O 1
ATOM 2306 N N . CYS B 1 145 ? -9.898 8.258 19.906 1 93.69 145 CYS B N 1
ATOM 2307 C CA . CYS B 1 145 ? -9.125 8.453 18.688 1 93.69 145 CYS B CA 1
ATOM 2308 C C . CYS B 1 145 ? -8.328 9.75 18.75 1 93.69 145 CYS B C 1
ATOM 2310 O O . CYS B 1 145 ? -7.188 9.812 18.281 1 93.69 145 CYS B O 1
ATOM 2312 N N . ALA B 1 146 ? -8.891 10.727 19.312 1 89.12 146 ALA B N 1
ATOM 2313 C CA . ALA B 1 146 ? -8.188 12 19.438 1 89.12 146 ALA B CA 1
ATOM 2314 C C . ALA B 1 146 ? -6.902 11.844 20.25 1 89.12 146 ALA B C 1
ATOM 2316 O O . ALA B 1 146 ? -5.848 12.352 19.844 1 89.12 146 ALA B O 1
ATOM 2317 N N . GLU B 1 147 ? -6.996 11.141 21.344 1 93.06 147 GLU B N 1
ATOM 2318 C CA . GLU B 1 147 ? -5.824 10.883 22.172 1 93.06 147 GLU B CA 1
ATOM 2319 C C . GLU B 1 147 ? -4.785 10.055 21.422 1 93.06 147 GLU B C 1
ATOM 2321 O O . GLU B 1 147 ? -3.584 10.305 21.531 1 93.06 147 GLU B O 1
ATOM 2326 N N . LEU B 1 148 ? -5.254 9.125 20.688 1 92.44 148 LEU B N 1
ATOM 2327 C CA . LEU B 1 148 ? -4.355 8.273 19.906 1 92.44 148 LEU B CA 1
ATOM 2328 C C . LEU B 1 148 ? -3.574 9.102 18.891 1 92.44 148 LEU B C 1
ATOM 2330 O O . LEU B 1 148 ? -2.352 8.969 18.781 1 92.44 148 LEU B O 1
ATOM 2334 N N . VAL B 1 149 ? -4.238 9.914 18.172 1 88 149 VAL B N 1
ATOM 2335 C CA . VAL B 1 149 ? -3.613 10.727 17.125 1 88 149 VAL B CA 1
ATOM 2336 C C . VAL B 1 149 ? -2.568 11.648 17.75 1 88 149 VAL B C 1
ATOM 2338 O O . VAL B 1 149 ? -1.474 11.812 17.203 1 88 149 VAL B O 1
ATOM 2341 N N . LYS B 1 150 ? -2.939 12.219 18.844 1 88 150 LYS B N 1
ATOM 2342 C CA . LYS B 1 150 ? -1.999 13.078 19.547 1 88 150 LYS B CA 1
ATOM 2343 C C . LYS B 1 150 ? -0.728 12.32 19.922 1 88 150 LYS B C 1
ATOM 2345 O O . LYS B 1 150 ? 0.381 12.828 19.719 1 88 150 LYS B O 1
ATOM 2350 N N . LYS B 1 151 ? -0.883 11.156 20.391 1 90.31 151 LYS B N 1
ATOM 2351 C CA . LYS B 1 151 ? 0.257 10.336 20.781 1 90.31 151 LYS B CA 1
ATOM 2352 C C . LYS B 1 151 ? 1.129 9.992 19.578 1 90.31 151 LYS B C 1
ATOM 2354 O O . LYS B 1 151 ? 2.357 10 19.672 1 90.31 151 LYS B O 1
ATOM 2359 N N . LEU B 1 152 ? 0.481 9.734 18.469 1 87.06 152 LEU B N 1
ATOM 2360 C CA . LEU B 1 152 ? 1.22 9.383 17.266 1 87.06 152 LEU B CA 1
ATOM 2361 C C . LEU B 1 152 ? 2.025 10.57 16.75 1 87.06 152 LEU B C 1
ATOM 2363 O O . LEU B 1 152 ? 3.146 10.406 16.266 1 87.06 152 LEU B O 1
ATOM 2367 N N . LEU B 1 153 ? 1.517 11.727 16.906 1 83.81 153 LEU B N 1
ATOM 2368 C CA . LEU B 1 153 ? 2.186 12.93 16.438 1 83.81 153 LEU B CA 1
ATOM 2369 C C . LEU B 1 153 ? 3.338 13.312 17.359 1 83.81 153 LEU B C 1
ATOM 2371 O O . LEU B 1 153 ? 4.355 13.836 16.891 1 83.81 153 LEU B O 1
ATOM 2375 N N . GLU B 1 154 ? 3.246 13.047 18.578 1 82.94 154 GLU B N 1
ATOM 2376 C CA . GLU B 1 154 ? 4.258 13.398 19.578 1 82.94 154 GLU B CA 1
ATOM 2377 C C . GLU B 1 154 ? 5.41 12.398 19.562 1 82.94 154 GLU B C 1
ATOM 2379 O O . GLU B 1 154 ? 6.531 12.734 19.953 1 82.94 154 GLU B O 1
ATOM 2384 N N . SER B 1 155 ? 5.105 11.109 19.312 1 71.06 155 SER B N 1
ATOM 2385 C CA . SER B 1 155 ? 6.168 10.109 19.281 1 71.06 155 SER B CA 1
ATOM 2386 C C . SER B 1 155 ? 7.211 10.43 18.219 1 71.06 155 SER B C 1
ATOM 2388 O O . SER B 1 155 ? 8.305 9.859 18.219 1 71.06 155 SER B O 1
ATOM 2390 N N . ASP B 1 156 ? 7.086 11.266 17.312 1 59.06 156 ASP B N 1
ATOM 2391 C CA . ASP B 1 156 ? 7.969 11.656 16.219 1 59.06 156 ASP B CA 1
ATOM 2392 C C . ASP B 1 156 ? 8.992 12.688 16.688 1 59.06 156 ASP B C 1
ATOM 2394 O O . ASP B 1 156 ? 9.977 12.945 15.984 1 59.06 156 ASP B O 1
ATOM 2398 N N . GLU B 1 157 ? 8.648 13.492 17.891 1 51.84 157 GLU B N 1
ATOM 2399 C CA . GLU B 1 157 ? 9.617 14.461 18.406 1 51.84 157 GLU B CA 1
ATOM 2400 C C . GLU B 1 157 ? 10.664 13.781 19.281 1 51.84 157 GLU B C 1
ATOM 2402 O O . GLU B 1 157 ? 10.359 12.805 19.984 1 51.84 157 GLU B O 1
#

Solvent-accessible surface area (backbone atoms only — not comparable to full-atom values): 17514 Å² total; per-residue (Å²): 134,83,79,77,77,76,76,76,75,72,75,66,73,74,70,70,72,70,76,76,57,53,83,49,32,37,39,30,36,37,32,32,31,21,35,52,39,44,79,47,87,53,95,70,42,42,56,36,48,56,23,32,34,31,40,37,24,20,38,74,85,79,60,44,81,75,42,77,51,74,38,54,19,37,87,78,4,36,33,74,40,79,40,77,49,69,53,62,82,39,50,29,31,40,33,70,73,48,50,74,44,86,62,29,58,46,64,27,90,71,32,33,52,26,65,49,84,57,40,62,87,77,66,49,77,52,50,52,38,64,37,63,64,27,30,20,31,30,81,60,61,45,91,65,35,68,61,49,53,51,50,61,64,52,68,77,107,132,85,80,78,78,76,77,76,76,72,73,66,74,72,69,70,73,71,73,81,58,53,82,49,32,37,40,30,36,39,34,31,31,22,35,50,39,46,79,45,87,54,94,70,42,41,57,36,49,56,23,32,34,32,41,38,26,20,37,73,86,79,60,45,82,75,43,77,50,75,39,54,20,38,86,78,4,36,34,73,38,77,39,76,49,72,53,62,83,39,50,31,30,39,33,70,71,47,50,74,44,86,62,30,58,45,64,28,92,72,31,34,52,25,66,51,84,56,39,63,86,77,66,49,76,50,50,52,38,62,36,63,65,27,31,20,30,30,79,61,60,44,91,65,34,69,61,49,52,54,50,60,61,52,69,78,107

Organism: Populus tomentosa (NCBI:txid118781)

Radius of gyration: 24.32 Å; Cα contacts (8 Å, |Δi|>4): 685; chains: 2; bounding box: 60×88×78 Å

Foldseek 3Di:
DPPPPPPPPPPPPPCPVPPPQDFWFKEKAFEWEPQAPPLDDDPPIGTAFFWKKKKWWADPPPRDTDDIDMWTAHPRRMTIDTGTDASPPIKIKIFTDAGPDPQFTAWRPVQGMFTWHRHCPVVDPDSYTYTYYTYTYGNDHDPPSVVVVVVVVVVVD/DPPPPPPPPPPPPPCPVPPCQDFWFKEKAFEWEPQAPPLDDDPPIGTAFFWKKKKWWADPPPRDTDDIDMWTAHPRRMTIDTHTDASPPIKIKIFTDAGPDPQFTAWRPVQGMFTWHRHCPVVDPDSYTYTYYTYTYGNDHDPPSVVVVVVVVVVVD